Protein AF-A0A3B1DFV7-F1 (afdb_monomer_lite)

Sequence (202 aa):
LQPREGTHPILHATANLPTTLSWPVPITASEGSAWQTTPLLVLEDDPAIWRESQWLGLWQTPREQRGLLPNLPVFDEGIDTRNGPWTVALAAQRRDQPEGVRSGRLVVVGSNSWFADPIAFARQETDGRVSLVSPGNAELFEAAVLWLAGEDELIAQSAGARATPLVGAIDAGALSALRWALVAGLPIGVLLLGIVWRVVKG

Organism: NCBI:txid652676

Foldseek 3Di:
DAFDDDPQLLSQQLHPFFADFDPQDFDDDDPPDLKDKDQGDWADQDPVDKDFPPCVVVVPDDPVCSVVDPDDDDDDPVPMGSDDRGRQKMKIWGNDDDPPDPIDIDIDGRHDCLPPCCRQVNWDDDPNDIAGPTPSSVLSVVCSVCVNVVNSVPRHHDPRSVPDDPDDDDPPVRVVVVVCCVVPVVVVVVVVVVVVVVVVPD

Structure (mmCIF, N/CA/C/O backbone):
data_AF-A0A3B1DFV7-F1
#
_entry.id   AF-A0A3B1DFV7-F1
#
loop_
_atom_site.group_PDB
_atom_site.id
_atom_site.type_symbol
_atom_site.label_atom_id
_atom_site.label_alt_id
_atom_site.label_comp_id
_atom_site.label_asym_id
_atom_site.label_entity_id
_atom_site.label_seq_id
_atom_site.pdbx_PDB_ins_code
_atom_site.Cartn_x
_atom_site.Cartn_y
_atom_site.Cartn_z
_atom_site.occupancy
_atom_site.B_iso_or_equiv
_atom_site.auth_seq_id
_atom_site.auth_comp_id
_atom_site.auth_asym_id
_atom_site.auth_atom_id
_atom_site.pdbx_PDB_model_num
ATOM 1 N N . LEU A 1 1 ? 3.600 1.616 -3.557 1.00 64.44 1 LEU A N 1
ATOM 2 C CA . LEU A 1 1 ? 3.775 1.321 -2.116 1.00 64.44 1 LEU A CA 1
ATOM 3 C C . LEU A 1 1 ? 4.182 -0.131 -1.985 1.00 64.44 1 LEU A C 1
ATOM 5 O O . LEU A 1 1 ? 3.580 -0.945 -2.678 1.00 64.44 1 LEU A O 1
ATOM 9 N N . GLN A 1 2 ? 5.173 -0.447 -1.156 1.00 59.16 2 GLN A N 1
ATOM 10 C CA . GLN A 1 2 ? 5.481 -1.838 -0.829 1.00 59.16 2 GLN A CA 1
ATOM 11 C C . GLN A 1 2 ? 4.972 -2.131 0.590 1.00 59.16 2 GLN A C 1
ATOM 13 O O . GLN A 1 2 ? 5.270 -1.361 1.505 1.00 59.16 2 GLN A O 1
ATOM 18 N N . PRO A 1 3 ? 4.147 -3.172 0.784 1.00 62.38 3 PRO A N 1
ATOM 19 C CA . PRO A 1 3 ? 3.801 -3.634 2.121 1.00 62.38 3 PRO A CA 1
ATOM 20 C C . PRO A 1 3 ? 5.054 -4.140 2.836 1.00 62.38 3 PRO A C 1
ATOM 22 O O . PRO A 1 3 ? 5.936 -4.737 2.220 1.00 62.38 3 PRO A O 1
ATOM 25 N N . ARG A 1 4 ? 5.147 -3.860 4.138 1.00 64.31 4 ARG A N 1
ATOM 26 C CA . ARG A 1 4 ? 6.316 -4.222 4.947 1.00 64.31 4 ARG A CA 1
ATOM 27 C C . ARG A 1 4 ? 6.316 -5.725 5.234 1.00 64.31 4 ARG A C 1
ATOM 29 O O . ARG A 1 4 ? 5.260 -6.302 5.480 1.00 64.31 4 ARG A O 1
ATOM 36 N N . GLU A 1 5 ? 7.485 -6.356 5.276 1.00 63.88 5 GLU A N 1
ATOM 37 C CA . GLU A 1 5 ? 7.579 -7.718 5.809 1.00 63.88 5 GLU A CA 1
ATOM 38 C C . GLU A 1 5 ? 7.244 -7.713 7.309 1.00 63.88 5 GLU A C 1
ATOM 40 O O . GLU A 1 5 ? 7.729 -6.875 8.073 1.00 63.88 5 GLU A O 1
ATOM 45 N N . GLY A 1 6 ? 6.383 -8.634 7.739 1.00 73.81 6 GLY A N 1
ATOM 46 C CA . GLY A 1 6 ? 5.966 -8.741 9.131 1.00 73.81 6 GLY A CA 1
ATOM 47 C C . GLY A 1 6 ? 5.072 -9.950 9.382 1.00 73.81 6 GLY A C 1
ATOM 48 O O . GLY A 1 6 ? 4.576 -10.582 8.454 1.00 73.81 6 GLY A O 1
ATOM 49 N N . THR A 1 7 ? 4.862 -10.271 10.657 1.00 85.00 7 THR A N 1
ATOM 50 C CA . THR A 1 7 ? 4.060 -11.429 11.092 1.00 85.00 7 THR A CA 1
ATOM 51 C C . THR A 1 7 ? 2.559 -11.149 11.144 1.00 85.00 7 THR A C 1
ATOM 53 O O . THR A 1 7 ? 1.774 -12.059 11.397 1.00 85.00 7 THR A O 1
ATOM 56 N N . HIS A 1 8 ? 2.139 -9.900 10.926 1.00 91.12 8 HIS A N 1
ATOM 57 C CA . HIS A 1 8 ? 0.727 -9.535 10.958 1.00 91.12 8 HIS A CA 1
ATOM 58 C C . HIS A 1 8 ? -0.022 -10.186 9.779 1.00 91.12 8 HIS A C 1
ATOM 60 O O . HIS A 1 8 ? 0.439 -10.045 8.644 1.00 91.12 8 HIS A O 1
ATOM 66 N N . PRO A 1 9 ? -1.195 -10.817 9.984 1.00 93.00 9 PRO A N 1
ATOM 67 C CA . PRO A 1 9 ? -1.908 -11.534 8.919 1.00 93.00 9 PRO A CA 1
ATOM 68 C C . PRO A 1 9 ? -2.155 -10.694 7.655 1.00 93.00 9 PRO A C 1
ATOM 70 O O . PRO A 1 9 ? -1.899 -11.138 6.540 1.00 93.00 9 PRO A O 1
ATOM 73 N N . ILE A 1 10 ? -2.563 -9.430 7.828 1.00 94.69 10 ILE A N 1
ATOM 74 C CA . ILE A 1 10 ? -2.758 -8.483 6.713 1.00 94.69 10 ILE A CA 1
ATOM 75 C C . ILE A 1 10 ? -1.458 -8.219 5.926 1.00 94.69 10 ILE A C 1
ATOM 77 O O . ILE A 1 10 ? -1.491 -8.119 4.698 1.00 94.69 10 ILE A O 1
ATOM 81 N N . LEU A 1 11 ? -0.307 -8.120 6.604 1.00 93.38 11 LEU A N 1
ATOM 82 C CA . LEU A 1 11 ? 0.984 -7.942 5.928 1.00 93.38 11 LEU A CA 1
ATOM 83 C C . LEU A 1 11 ? 1.329 -9.173 5.094 1.00 93.38 11 LEU A C 1
ATOM 85 O O . LEU A 1 11 ? 1.762 -9.036 3.956 1.00 93.38 11 LEU A O 1
ATOM 89 N N . HIS A 1 12 ? 1.068 -10.366 5.625 1.00 90.38 12 HIS A N 1
ATOM 90 C CA . HIS A 1 12 ? 1.292 -11.611 4.900 1.00 90.38 12 HIS A CA 1
ATOM 91 C C . HIS A 1 12 ? 0.420 -11.715 3.637 1.00 90.38 12 HIS A C 1
ATOM 93 O O . HIS A 1 12 ? 0.931 -12.042 2.570 1.00 90.38 12 HIS A O 1
ATOM 99 N N . ALA A 1 13 ? -0.874 -11.382 3.721 1.00 91.75 13 ALA A N 1
ATOM 100 C CA . ALA A 1 13 ? -1.774 -11.412 2.561 1.00 91.75 13 ALA A CA 1
ATOM 101 C C . ALA A 1 13 ? -1.372 -10.413 1.462 1.00 91.75 13 ALA A C 1
ATOM 103 O O . ALA A 1 13 ? -1.503 -10.693 0.272 1.00 91.75 13 ALA A O 1
ATOM 104 N N . THR A 1 14 ? -0.845 -9.253 1.857 1.00 92.62 14 THR A N 1
ATOM 105 C CA . THR A 1 14 ? -0.460 -8.188 0.920 1.00 92.62 14 THR A CA 1
ATOM 106 C C . THR A 1 14 ? 0.995 -8.268 0.461 1.00 92.62 14 THR A C 1
ATOM 108 O O . THR A 1 14 ? 1.378 -7.539 -0.453 1.00 92.62 14 THR A O 1
ATOM 111 N N . ALA A 1 15 ? 1.806 -9.153 1.046 1.00 88.75 15 ALA A N 1
ATOM 112 C CA . ALA A 1 15 ? 3.244 -9.227 0.817 1.00 88.75 15 ALA A CA 1
ATOM 113 C C . ALA A 1 15 ? 3.599 -9.299 -0.676 1.00 88.75 15 ALA A C 1
ATOM 115 O O . ALA A 1 15 ? 3.073 -10.124 -1.427 1.00 88.75 15 ALA A O 1
ATOM 116 N N . ASN A 1 16 ? 4.534 -8.439 -1.093 1.00 85.56 16 ASN A N 1
ATOM 117 C CA . ASN A 1 16 ? 5.044 -8.342 -2.466 1.00 85.56 16 ASN A CA 1
ATOM 118 C C . ASN A 1 16 ? 4.000 -8.007 -3.543 1.00 85.56 16 ASN A C 1
ATOM 120 O O . ASN A 1 16 ? 4.279 -8.154 -4.734 1.00 85.56 16 ASN A O 1
ATOM 124 N N . LEU A 1 17 ? 2.815 -7.530 -3.159 1.00 89.88 17 LEU A N 1
ATOM 125 C CA . LEU A 1 17 ? 1.813 -7.090 -4.118 1.00 89.88 17 LEU A CA 1
ATOM 126 C C . LEU A 1 17 ? 1.893 -5.581 -4.347 1.00 89.88 17 LEU A C 1
ATOM 128 O O . LEU A 1 17 ? 2.011 -4.812 -3.388 1.00 89.88 17 LEU A O 1
ATOM 132 N N . PRO A 1 18 ? 1.797 -5.125 -5.607 1.00 89.81 18 PRO A N 1
ATOM 133 C CA . PRO A 1 18 ? 1.707 -3.708 -5.896 1.00 89.81 18 PRO A CA 1
ATOM 134 C C . PRO A 1 18 ? 0.395 -3.150 -5.338 1.00 89.81 18 PRO A C 1
ATOM 136 O O . PRO A 1 18 ? -0.700 -3.638 -5.641 1.00 89.81 18 PRO A O 1
ATOM 139 N N . THR A 1 19 ? 0.540 -2.093 -4.546 1.00 92.56 19 THR A N 1
ATOM 140 C CA . THR A 1 19 ? -0.552 -1.381 -3.882 1.00 92.56 19 THR A CA 1
ATOM 141 C C . THR A 1 19 ? -0.517 0.085 -4.290 1.00 92.56 19 THR A C 1
ATOM 143 O O . THR A 1 19 ? 0.541 0.733 -4.269 1.00 92.56 19 THR A O 1
ATOM 146 N N . THR A 1 20 ? -1.695 0.615 -4.607 1.00 91.69 20 THR A N 1
ATOM 147 C CA . THR A 1 20 ? -1.902 1.995 -5.043 1.00 91.69 20 THR A CA 1
ATOM 148 C C . THR A 1 20 ? -2.926 2.681 -4.153 1.00 91.69 20 THR A C 1
ATOM 150 O O . THR A 1 20 ? -4.082 2.273 -4.095 1.00 91.69 20 THR A O 1
ATOM 153 N N . LEU A 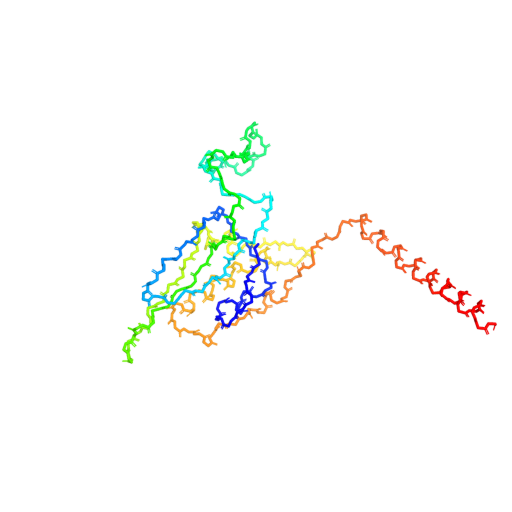1 21 ? -2.524 3.778 -3.514 1.00 91.69 21 LEU A N 1
ATOM 154 C CA . LEU A 1 21 ? -3.424 4.654 -2.772 1.00 91.69 21 LEU A CA 1
ATOM 155 C C . LEU A 1 21 ? -3.533 5.994 -3.486 1.00 91.69 21 LEU A C 1
ATOM 157 O O . LEU A 1 21 ? -2.536 6.580 -3.906 1.00 91.69 21 LEU A O 1
ATOM 161 N N . SER A 1 22 ? -4.754 6.499 -3.600 1.00 88.06 22 SER A N 1
ATOM 162 C CA . SER A 1 22 ? -5.004 7.864 -4.046 1.00 88.06 22 SER A CA 1
ATOM 163 C C . SER A 1 22 ? -4.936 8.807 -2.856 1.00 88.06 22 SER A C 1
ATOM 165 O O . SER A 1 22 ? -5.650 8.588 -1.879 1.00 88.06 22 SER A O 1
ATOM 167 N N . TRP A 1 23 ? -4.144 9.871 -2.970 1.00 86.12 23 TRP A N 1
ATOM 168 C CA . TRP A 1 23 ? -4.041 10.913 -1.941 1.00 86.12 23 TRP A CA 1
ATOM 169 C C . TRP A 1 23 ? -3.691 10.347 -0.558 1.00 86.12 23 TRP A C 1
ATOM 171 O O . TRP A 1 23 ? -4.491 10.471 0.370 1.00 86.12 23 TRP A O 1
ATOM 181 N N . PRO A 1 24 ? -2.538 9.666 -0.426 1.00 91.94 24 PRO A N 1
ATOM 182 C CA . PRO A 1 24 ? -2.139 9.106 0.849 1.00 91.94 24 PRO A CA 1
ATOM 183 C C . PRO A 1 24 ? -1.936 10.216 1.890 1.00 91.94 24 PRO A C 1
ATOM 185 O O . PRO A 1 24 ? -1.208 11.179 1.660 1.00 91.94 24 PRO A O 1
ATOM 188 N N . VAL A 1 25 ? -2.565 10.056 3.048 1.00 92.25 25 VAL A N 1
ATOM 189 C CA . VAL A 1 25 ? -2.444 10.915 4.222 1.00 92.25 25 VAL A CA 1
ATOM 190 C C . VAL A 1 25 ? -1.628 10.157 5.269 1.00 92.25 25 VAL A C 1
ATOM 192 O O . VAL A 1 25 ? -2.031 9.061 5.666 1.00 92.25 25 VAL A O 1
ATOM 195 N N . PRO A 1 26 ? -0.488 10.700 5.726 1.00 93.31 26 PRO A N 1
ATOM 196 C CA . PRO A 1 26 ? 0.301 10.072 6.776 1.00 93.31 26 PRO A CA 1
ATOM 197 C C . PRO A 1 26 ? -0.495 9.905 8.076 1.00 93.31 26 PRO A C 1
ATOM 199 O O . PRO A 1 26 ? -1.204 10.812 8.510 1.00 93.31 26 PRO A O 1
ATOM 202 N N . ILE A 1 27 ? -0.337 8.751 8.715 1.00 94.06 27 ILE A N 1
ATOM 203 C CA . ILE A 1 27 ? -0.950 8.377 9.986 1.00 94.06 27 ILE A CA 1
ATOM 204 C C . ILE A 1 27 ? 0.150 8.326 11.041 1.00 94.06 27 ILE A C 1
ATOM 206 O O . ILE A 1 27 ? 1.165 7.651 10.865 1.00 94.06 27 ILE A O 1
ATOM 210 N N . THR A 1 28 ? -0.081 8.991 12.168 1.00 91.81 28 THR A N 1
ATOM 211 C CA . THR A 1 28 ? 0.765 8.895 13.357 1.00 91.81 28 THR A CA 1
ATOM 212 C C . THR A 1 28 ? -0.001 8.203 14.478 1.00 91.81 28 THR A C 1
ATOM 214 O O . THR A 1 28 ? -1.150 8.531 14.771 1.00 91.81 28 THR A O 1
ATOM 217 N N . ALA A 1 29 ? 0.632 7.212 15.103 1.00 89.94 29 ALA A N 1
ATOM 218 C CA . ALA A 1 29 ? 0.124 6.603 16.325 1.00 89.94 29 ALA A CA 1
ATOM 219 C C . ALA A 1 29 ? 0.665 7.380 17.529 1.00 89.94 29 ALA A C 1
ATOM 221 O O . ALA A 1 29 ? 1.851 7.705 17.564 1.00 89.94 29 ALA A O 1
ATOM 222 N N . SER A 1 30 ? -0.181 7.668 18.518 1.00 88.38 30 SER A N 1
ATOM 223 C CA . SER A 1 30 ? 0.281 8.283 19.759 1.00 88.38 30 SER A CA 1
ATOM 224 C C . SER A 1 30 ? 1.059 7.277 20.608 1.00 88.38 30 SER A C 1
ATOM 226 O O . SER A 1 30 ? 0.631 6.135 20.823 1.00 88.38 30 SER A O 1
ATOM 228 N N . GLU A 1 31 ? 2.209 7.713 21.115 1.00 82.06 31 GLU A N 1
ATOM 229 C CA . GLU A 1 31 ? 2.986 6.940 22.079 1.00 82.06 31 GLU A CA 1
ATOM 230 C C . GLU A 1 31 ? 2.197 6.745 23.385 1.00 82.06 31 GLU A C 1
ATOM 232 O O . GLU A 1 31 ? 1.365 7.571 23.764 1.00 82.06 31 GLU A O 1
ATOM 237 N N . GLY A 1 32 ? 2.428 5.620 24.067 1.00 77.62 32 GLY A N 1
ATOM 238 C CA . GLY A 1 32 ? 1.784 5.317 25.351 1.00 77.62 32 GLY A CA 1
ATOM 239 C C . GLY A 1 32 ? 0.301 4.930 25.278 1.00 77.62 32 GLY A C 1
ATOM 240 O O . GLY A 1 32 ? -0.338 4.796 26.320 1.00 77.62 32 GLY A O 1
ATOM 241 N N . SER A 1 33 ? -0.267 4.729 24.084 1.00 83.25 33 SER A N 1
ATOM 242 C CA . SER A 1 33 ? -1.646 4.246 23.957 1.00 83.25 33 SER A CA 1
ATOM 243 C C . SER A 1 33 ? -1.796 2.780 24.401 1.00 83.25 33 SER A C 1
ATOM 245 O O . SER A 1 33 ? -0.863 1.979 24.317 1.00 83.25 33 SER A O 1
ATOM 247 N N . ALA A 1 34 ? -3.007 2.397 24.822 1.00 87.62 34 ALA A N 1
ATOM 248 C CA . ALA A 1 34 ? -3.361 1.000 25.110 1.00 87.62 34 ALA A CA 1
ATOM 249 C C . ALA A 1 34 ? -3.388 0.103 23.850 1.00 87.62 34 ALA A C 1
ATOM 251 O O . ALA A 1 34 ? -3.686 -1.090 23.931 1.00 87.62 34 ALA A O 1
ATOM 252 N N . TRP A 1 35 ? -3.093 0.662 22.675 1.00 90.38 35 TRP A N 1
ATOM 253 C CA . TRP A 1 35 ? -3.135 -0.026 21.395 1.00 90.38 35 TRP A CA 1
ATOM 254 C C . TRP A 1 35 ? -1.730 -0.447 20.965 1.00 90.38 35 TRP A C 1
ATOM 256 O O . TRP A 1 35 ? -0.788 0.341 20.923 1.00 90.38 35 TRP A O 1
ATOM 266 N N . GLN A 1 36 ? -1.581 -1.718 20.612 1.00 91.12 36 GLN A N 1
ATOM 267 C CA . GLN A 1 36 ? -0.450 -2.198 19.841 1.00 91.12 36 GLN A CA 1
ATOM 268 C C . GLN A 1 36 ? -0.710 -1.889 18.376 1.00 91.12 36 GLN A C 1
ATOM 270 O O . GLN A 1 36 ? -1.667 -2.394 17.798 1.00 91.12 36 GLN A O 1
ATOM 275 N N . THR A 1 37 ? 0.138 -1.059 17.784 1.00 93.44 37 THR A N 1
ATOM 276 C CA . THR A 1 37 ? 0.030 -0.677 16.381 1.00 93.44 37 THR A CA 1
ATOM 277 C C . THR A 1 37 ? 1.017 -1.458 15.521 1.00 93.44 37 THR A C 1
ATOM 279 O O . THR A 1 37 ? 2.078 -1.881 15.978 1.00 93.44 37 THR A O 1
ATOM 282 N N . THR A 1 38 ? 0.655 -1.691 14.266 1.00 94.50 38 THR A N 1
ATOM 283 C CA . THR A 1 38 ? 1.495 -2.320 13.248 1.00 94.50 38 THR A CA 1
ATOM 284 C C . THR A 1 38 ? 1.318 -1.551 11.939 1.00 94.50 38 THR A C 1
ATOM 286 O O . THR A 1 38 ? 0.210 -1.535 11.396 1.00 94.50 38 THR A O 1
ATOM 289 N N . PRO A 1 39 ? 2.365 -0.887 11.421 1.00 94.94 39 PRO A N 1
ATOM 290 C CA . PRO A 1 39 ? 2.315 -0.261 10.103 1.00 94.94 39 PRO A CA 1
ATOM 291 C C . PRO A 1 39 ? 2.063 -1.317 9.021 1.00 94.94 39 PRO A C 1
ATOM 293 O O . PRO A 1 39 ? 2.782 -2.310 8.953 1.00 94.94 39 PRO A O 1
ATOM 296 N N . LEU A 1 40 ? 1.048 -1.100 8.184 1.00 95.19 40 LEU A N 1
ATOM 297 C CA . LEU A 1 40 ? 0.696 -1.987 7.071 1.00 95.19 40 LEU A CA 1
ATOM 298 C C . LEU A 1 40 ? 1.332 -1.522 5.758 1.00 95.19 40 LEU A C 1
ATOM 300 O O . LEU A 1 40 ? 1.885 -2.317 5.002 1.00 95.19 40 LEU A O 1
ATOM 304 N N . LEU A 1 41 ? 1.268 -0.214 5.500 1.00 94.62 41 LEU A N 1
ATOM 305 C CA . LEU A 1 41 ? 1.851 0.420 4.322 1.00 94.62 41 LEU A CA 1
ATOM 306 C C . LEU A 1 41 ? 2.671 1.623 4.758 1.00 94.62 41 LEU A C 1
ATOM 308 O O . LEU A 1 41 ? 2.171 2.500 5.470 1.00 94.62 41 LEU A O 1
ATOM 312 N N . VAL A 1 42 ? 3.912 1.670 4.288 1.00 93.12 42 VAL A N 1
ATOM 313 C CA . VAL A 1 42 ? 4.854 2.750 4.559 1.00 93.12 42 VAL A CA 1
ATOM 314 C C . VAL A 1 42 ? 5.370 3.275 3.222 1.00 93.12 42 VAL A C 1
ATOM 316 O O . VAL A 1 42 ? 5.704 2.508 2.319 1.00 93.12 42 VAL A O 1
ATOM 319 N N . LEU A 1 43 ? 5.365 4.594 3.071 1.00 91.38 43 LEU A N 1
ATOM 320 C CA . LEU A 1 43 ? 6.163 5.279 2.067 1.00 91.38 43 LEU A CA 1
ATOM 321 C C . LEU A 1 43 ? 7.551 5.463 2.668 1.00 91.38 43 LEU A C 1
ATOM 323 O O . LEU A 1 43 ? 7.691 6.165 3.671 1.00 91.38 43 LEU A O 1
ATOM 327 N N . GLU A 1 44 ? 8.538 4.791 2.088 1.00 89.56 44 GLU A N 1
ATOM 328 C CA . GLU A 1 44 ? 9.936 4.965 2.474 1.00 89.56 44 GLU A CA 1
ATOM 329 C C . GLU A 1 44 ? 10.408 6.390 2.173 1.00 89.56 44 GLU A C 1
ATOM 331 O O . GLU A 1 44 ? 9.821 7.098 1.346 1.00 89.56 44 GLU A O 1
ATOM 336 N N . ASP A 1 45 ? 11.474 6.795 2.858 1.00 86.50 45 ASP A N 1
ATOM 337 C CA . ASP A 1 45 ? 12.127 8.070 2.596 1.00 86.50 45 ASP A CA 1
ATOM 338 C C . ASP A 1 45 ? 12.672 8.112 1.172 1.00 86.50 45 ASP A C 1
ATOM 340 O O . ASP A 1 45 ? 13.550 7.337 0.792 1.00 86.50 45 ASP A O 1
ATOM 344 N N . ASP A 1 46 ? 12.161 9.058 0.393 1.00 86.56 46 ASP A N 1
ATOM 345 C CA . ASP A 1 46 ? 12.614 9.323 -0.962 1.00 86.56 46 ASP A CA 1
ATOM 346 C C . ASP A 1 46 ? 12.659 10.845 -1.170 1.00 86.56 46 ASP A C 1
ATOM 348 O O . ASP A 1 46 ? 11.661 11.530 -0.919 1.00 86.56 46 ASP A O 1
ATOM 352 N N . PRO A 1 47 ? 13.787 11.411 -1.640 1.00 84.50 47 PRO A N 1
ATOM 353 C CA . PRO A 1 47 ? 13.905 12.838 -1.929 1.00 84.50 47 PRO A CA 1
ATO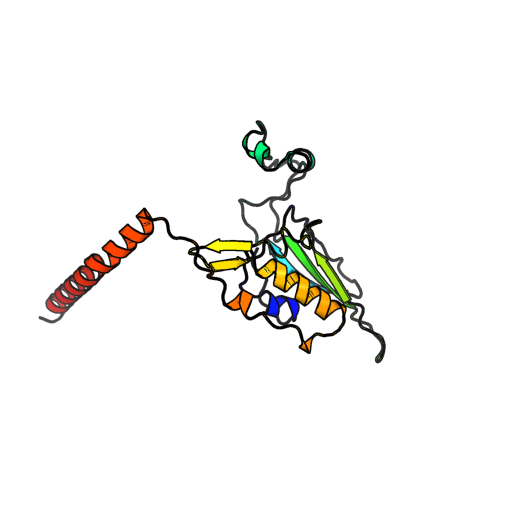M 354 C C . PRO A 1 47 ? 12.986 13.319 -3.062 1.00 84.50 47 PRO A C 1
ATOM 356 O O . PRO A 1 47 ? 12.914 14.519 -3.306 1.00 84.50 47 PRO A O 1
ATOM 359 N N . ALA A 1 48 ? 12.280 12.442 -3.772 1.00 85.69 48 ALA A N 1
ATOM 360 C CA . ALA A 1 48 ? 11.217 12.794 -4.708 1.00 85.69 48 ALA A CA 1
ATOM 361 C C . ALA A 1 48 ? 9.834 12.896 -4.041 1.00 85.69 48 ALA A C 1
ATOM 363 O O . ALA A 1 48 ? 8.905 13.414 -4.657 1.00 85.69 48 ALA A O 1
ATOM 364 N N . ILE A 1 49 ? 9.685 12.437 -2.795 1.00 88.12 49 ILE A N 1
ATOM 365 C CA . ILE A 1 49 ? 8.423 12.443 -2.053 1.00 88.12 49 ILE A CA 1
ATOM 366 C C . ILE A 1 49 ? 8.452 13.567 -1.010 1.00 88.12 49 ILE A C 1
ATOM 368 O O . ILE A 1 49 ? 9.466 13.838 -0.364 1.00 88.12 49 ILE A O 1
ATOM 372 N N . TRP A 1 50 ? 7.326 14.259 -0.857 1.00 90.94 50 TRP A N 1
ATOM 373 C CA . TRP A 1 50 ? 7.108 15.232 0.208 1.00 90.94 50 TRP A CA 1
ATOM 374 C C . TRP A 1 50 ? 5.648 15.210 0.650 1.00 90.94 50 TRP A C 1
ATOM 376 O O . TRP A 1 50 ? 4.759 14.736 -0.062 1.00 90.94 50 TRP A O 1
ATOM 386 N N . ARG A 1 51 ? 5.395 15.744 1.844 1.00 88.94 51 ARG A N 1
ATOM 387 C CA . ARG A 1 51 ? 4.045 16.007 2.330 1.00 88.94 51 ARG A CA 1
ATOM 388 C C . ARG A 1 51 ? 3.572 17.349 1.783 1.00 88.94 51 ARG A C 1
ATOM 390 O O . ARG A 1 51 ? 4.011 18.385 2.268 1.00 88.94 51 ARG A O 1
ATOM 397 N N . GLU A 1 52 ? 2.678 17.287 0.804 1.00 87.31 52 GLU A N 1
ATOM 398 C CA . GLU A 1 52 ? 2.061 18.447 0.161 1.00 87.31 52 GLU A CA 1
ATOM 399 C C . GLU A 1 52 ? 1.046 19.135 1.086 1.00 87.31 52 GLU A C 1
ATOM 401 O O . GLU A 1 52 ? 0.083 18.514 1.551 1.00 87.31 52 GLU A O 1
ATOM 406 N N . SER A 1 53 ? 1.242 20.427 1.336 1.00 84.31 53 SER A N 1
ATOM 407 C CA . SER A 1 53 ? 0.345 21.250 2.150 1.00 84.31 53 SER A CA 1
ATOM 408 C C . SER A 1 53 ? -0.845 21.823 1.362 1.00 84.31 53 SER A C 1
ATOM 410 O O . SER A 1 53 ? -1.925 22.008 1.931 1.00 84.31 53 SER A O 1
ATOM 412 N N . GLN A 1 54 ? -0.708 22.038 0.050 1.00 81.25 54 GLN A N 1
ATOM 413 C CA . GLN A 1 54 ? -1.676 22.732 -0.808 1.00 81.25 54 GLN A CA 1
ATOM 414 C C . GLN A 1 54 ? -2.312 21.816 -1.868 1.00 81.25 54 GLN A C 1
ATOM 416 O O . GLN A 1 54 ? -2.436 22.142 -3.048 1.00 81.25 54 GLN A O 1
ATOM 421 N N . TRP A 1 55 ? -2.802 20.651 -1.446 1.00 82.06 55 TRP A N 1
ATOM 422 C CA . TRP A 1 55 ? -3.307 19.620 -2.362 1.00 82.06 55 TRP A CA 1
ATOM 423 C C . TRP A 1 55 ? -4.765 19.814 -2.835 1.00 82.06 55 TRP A C 1
ATOM 425 O O . TRP A 1 55 ? -5.196 19.157 -3.788 1.00 82.06 55 TRP A O 1
ATOM 435 N N . LEU A 1 56 ? -5.546 20.706 -2.206 1.00 81.75 56 LEU A N 1
ATOM 436 C CA . LEU A 1 56 ? -6.994 20.827 -2.451 1.00 81.75 56 LEU A CA 1
ATOM 437 C C . LEU A 1 56 ? -7.333 21.243 -3.893 1.00 81.75 56 LEU A C 1
ATOM 439 O O . LEU A 1 56 ? -8.247 20.676 -4.494 1.00 81.75 56 LEU A O 1
ATOM 443 N N . GLY A 1 57 ? -6.590 22.192 -4.470 1.00 80.69 57 GLY A N 1
ATOM 444 C CA . GLY A 1 57 ? -6.822 22.646 -5.847 1.00 80.69 57 GLY A CA 1
ATOM 445 C C . GLY A 1 57 ? -6.580 21.533 -6.872 1.00 80.69 57 GLY A C 1
ATOM 446 O O . GLY A 1 57 ? -7.376 21.325 -7.792 1.00 80.69 57 GLY A O 1
ATOM 447 N N . LEU A 1 58 ? -5.528 20.737 -6.661 1.00 82.38 58 LEU A N 1
ATOM 448 C CA . LEU A 1 58 ? -5.238 19.582 -7.506 1.00 82.38 58 LEU A CA 1
ATOM 449 C C . LEU A 1 58 ? -6.294 18.476 -7.339 1.00 82.38 58 LEU A C 1
ATOM 451 O O . LEU A 1 58 ? -6.668 17.819 -8.314 1.00 82.38 58 LEU A O 1
ATOM 455 N N . TRP A 1 59 ? -6.804 18.283 -6.120 1.00 79.62 59 TRP A N 1
ATOM 456 C CA . TRP A 1 59 ? -7.852 17.304 -5.833 1.00 79.62 59 TRP A CA 1
ATOM 457 C C . TRP A 1 59 ? -9.167 17.615 -6.552 1.00 79.62 59 TRP A C 1
ATOM 459 O O . TRP A 1 59 ? -9.748 16.714 -7.159 1.00 79.62 59 TRP A O 1
ATOM 469 N N . GLN A 1 60 ? -9.592 18.882 -6.537 1.00 83.88 60 GLN A N 1
ATOM 470 C CA . GLN A 1 60 ? -10.812 19.348 -7.207 1.00 83.88 60 GLN A CA 1
ATOM 471 C C . GLN A 1 60 ? -10.708 19.314 -8.738 1.00 83.88 60 GLN A C 1
ATOM 473 O O . GLN A 1 60 ? -11.727 19.276 -9.426 1.00 83.88 60 GLN A O 1
ATOM 478 N N . THR A 1 61 ? -9.490 19.296 -9.285 1.00 83.31 61 THR A N 1
ATOM 479 C CA . THR A 1 61 ? -9.279 19.253 -10.734 1.00 83.31 61 THR A CA 1
ATOM 480 C C . THR A 1 61 ? -9.518 17.832 -11.277 1.00 83.31 61 THR A C 1
ATOM 482 O O . THR A 1 61 ? -8.899 16.874 -10.779 1.00 83.31 61 THR A O 1
ATOM 485 N N . PRO A 1 62 ? -10.361 17.655 -12.319 1.00 82.44 62 PRO A N 1
ATOM 486 C CA . PRO A 1 62 ? -10.547 16.369 -12.990 1.00 82.44 62 PRO A CA 1
ATOM 487 C C . PRO A 1 62 ? -9.216 15.781 -13.465 1.00 82.44 62 PRO A C 1
ATOM 489 O O . PRO A 1 62 ? -8.372 16.505 -13.987 1.00 82.44 62 PRO A O 1
ATOM 492 N N . ARG A 1 63 ? -9.024 14.462 -13.311 1.00 77.75 63 ARG A N 1
ATOM 493 C CA . ARG A 1 63 ? -7.745 13.782 -13.614 1.00 77.75 63 ARG A CA 1
ATOM 494 C C . ARG A 1 63 ? -7.193 14.115 -15.004 1.00 77.75 63 ARG A C 1
ATOM 496 O O . ARG A 1 63 ? -6.005 14.391 -15.115 1.00 77.75 63 ARG A O 1
ATOM 503 N N . GLU A 1 64 ? -8.056 14.145 -16.014 1.00 82.75 64 GLU A N 1
ATOM 504 C CA . GLU A 1 64 ? -7.719 14.435 -17.418 1.00 82.75 64 GLU A CA 1
ATOM 505 C C . GLU A 1 64 ? -7.156 15.847 -17.633 1.00 82.75 64 GLU A C 1
ATOM 507 O O . GLU A 1 64 ? -6.372 16.073 -18.548 1.00 82.75 64 GLU A O 1
ATOM 512 N N . GLN A 1 65 ? -7.519 16.798 -16.769 1.00 83.50 65 GLN A N 1
ATOM 513 C CA . GLN A 1 65 ? -7.131 18.205 -16.885 1.00 83.50 65 GLN A CA 1
ATOM 514 C C . GLN A 1 65 ? -5.915 18.558 -16.021 1.00 83.50 65 GLN A C 1
ATOM 516 O O . GLN A 1 65 ? -5.337 19.629 -16.186 1.00 83.50 65 GLN A O 1
ATOM 521 N N . ARG A 1 66 ? -5.482 17.665 -15.120 1.00 82.38 66 ARG A N 1
ATOM 522 C CA . ARG A 1 66 ? -4.370 17.943 -14.191 1.00 82.38 66 ARG A C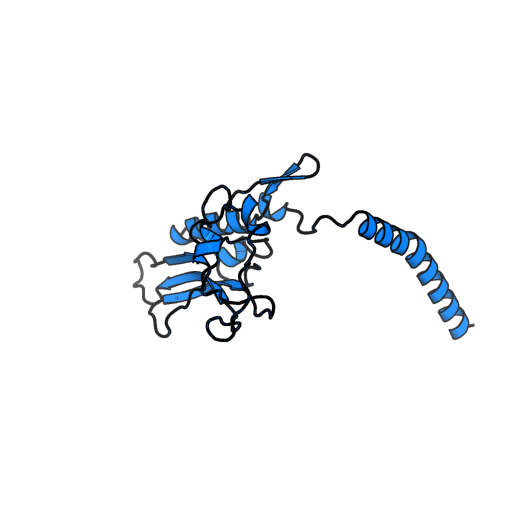A 1
ATOM 523 C C . ARG A 1 66 ? -3.050 18.211 -14.903 1.00 82.38 66 ARG A C 1
ATOM 525 O O . ARG A 1 66 ? -2.298 19.062 -14.452 1.00 82.38 66 ARG A O 1
ATOM 532 N N . GLY A 1 67 ? -2.788 17.531 -16.020 1.00 77.94 67 GLY A N 1
ATOM 533 C CA . GLY A 1 67 ? -1.577 17.750 -16.823 1.00 77.94 67 GLY A CA 1
ATOM 534 C C . GLY A 1 67 ? -1.538 19.103 -17.542 1.00 77.94 67 GLY A C 1
ATOM 535 O O . GLY A 1 67 ? -0.488 19.493 -18.036 1.00 77.94 67 GLY A O 1
ATOM 536 N N . LEU A 1 68 ? -2.668 19.814 -17.595 1.00 82.31 68 LEU A N 1
ATOM 537 C CA . LEU A 1 68 ? -2.796 21.143 -18.194 1.00 82.31 68 LEU A CA 1
ATOM 538 C C . LEU A 1 68 ? -2.749 22.260 -17.144 1.00 82.31 68 LEU A C 1
ATOM 540 O O . LEU A 1 68 ? -2.853 23.434 -17.500 1.00 82.31 68 LEU A O 1
ATOM 544 N N . LEU A 1 69 ? -2.629 21.917 -15.855 1.00 81.69 69 LEU A N 1
ATOM 545 C CA . LEU A 1 69 ? -2.536 22.920 -14.805 1.00 81.69 69 LEU A CA 1
ATOM 546 C C . LEU A 1 69 ? -1.214 23.685 -14.949 1.00 81.69 69 LEU A C 1
ATOM 548 O O . LEU A 1 69 ? -0.154 23.059 -14.946 1.00 81.69 69 LEU A O 1
ATOM 552 N N . PRO A 1 70 ? -1.253 25.027 -15.034 1.00 76.06 70 PRO A N 1
ATOM 553 C CA . PRO A 1 70 ? -0.043 25.832 -15.186 1.00 76.06 70 PRO A CA 1
ATOM 554 C C . PRO A 1 70 ? 0.869 25.743 -13.954 1.00 76.06 70 PRO A C 1
ATOM 556 O O . PRO A 1 70 ? 2.081 25.867 -14.083 1.00 76.06 70 PRO A O 1
ATOM 559 N N . ASN A 1 71 ? 0.283 25.484 -12.781 1.00 75.62 71 ASN A N 1
ATOM 560 C CA . ASN A 1 71 ? 0.977 25.365 -11.504 1.00 75.62 71 ASN A CA 1
ATOM 561 C C . ASN A 1 71 ? 0.686 23.985 -10.907 1.00 75.62 71 ASN A C 1
ATOM 563 O O . ASN A 1 71 ? -0.281 23.809 -10.163 1.00 75.62 71 ASN A O 1
ATOM 567 N N . LEU A 1 72 ? 1.492 22.990 -11.271 1.00 82.44 72 LEU A N 1
ATOM 568 C CA . LEU A 1 72 ? 1.522 21.732 -10.526 1.00 82.44 72 LEU A CA 1
ATOM 569 C C . LEU A 1 72 ? 2.100 21.989 -9.126 1.00 82.44 72 LEU A C 1
ATOM 571 O O . LEU A 1 72 ? 2.911 22.907 -8.986 1.00 82.44 72 LEU A O 1
ATOM 575 N N . PRO A 1 73 ? 1.714 21.210 -8.098 1.00 83.69 73 PRO A N 1
ATOM 576 C CA . PRO A 1 73 ? 2.327 21.345 -6.786 1.00 83.69 73 PRO A CA 1
ATOM 577 C C . PRO A 1 73 ? 3.837 21.120 -6.883 1.00 83.69 73 PRO A C 1
ATOM 579 O O . PRO A 1 73 ? 4.297 20.127 -7.454 1.00 83.69 73 PRO A O 1
ATOM 582 N N . VAL A 1 74 ? 4.591 22.077 -6.358 1.00 87.62 74 VAL A N 1
ATOM 583 C CA . VAL A 1 74 ? 6.047 22.040 -6.252 1.00 87.62 74 VAL A CA 1
ATOM 584 C C . VAL A 1 74 ? 6.363 22.164 -4.776 1.00 87.62 74 VAL A C 1
ATOM 586 O O . VAL A 1 74 ? 5.753 22.978 -4.093 1.00 87.62 74 VAL A O 1
ATOM 589 N N . PHE A 1 75 ? 7.328 21.373 -4.318 1.00 87.94 75 PHE A N 1
ATOM 590 C CA . PHE A 1 75 ? 7.798 21.419 -2.943 1.00 87.94 75 PHE A CA 1
ATOM 591 C C . PHE A 1 75 ? 8.142 22.848 -2.503 1.00 87.94 75 PHE A C 1
ATOM 593 O O . PHE A 1 75 ? 9.015 23.488 -3.098 1.00 87.94 75 PHE A O 1
ATOM 600 N N . ASP A 1 76 ? 7.501 23.294 -1.428 1.00 89.19 76 ASP A N 1
ATOM 601 C CA . ASP A 1 76 ? 7.789 24.552 -0.748 1.00 89.19 76 ASP A CA 1
ATOM 602 C C . ASP A 1 76 ? 8.510 24.276 0.579 1.00 89.19 76 ASP A C 1
ATOM 604 O O . ASP A 1 76 ? 7.923 23.761 1.529 1.00 89.19 76 ASP A O 1
ATOM 608 N N . GLU A 1 77 ? 9.791 24.644 0.673 1.00 87.94 77 GLU A N 1
ATOM 609 C CA . GLU A 1 77 ? 10.616 24.424 1.872 1.00 87.94 77 GLU A CA 1
ATOM 610 C C . GLU A 1 77 ? 10.067 25.125 3.131 1.00 87.94 77 GLU A C 1
ATOM 612 O O . GLU A 1 77 ? 10.358 24.702 4.249 1.00 87.94 77 GLU A O 1
ATOM 617 N N . GLY A 1 78 ? 9.250 26.174 2.976 1.00 87.88 78 GLY A N 1
ATOM 618 C CA . GLY A 1 78 ? 8.663 26.905 4.096 1.00 87.88 78 GLY A CA 1
ATOM 619 C C . GLY A 1 78 ? 7.460 26.216 4.747 1.00 87.88 78 GLY A C 1
ATOM 620 O O . GLY A 1 78 ? 7.124 26.545 5.887 1.00 87.88 78 GLY A O 1
ATOM 621 N N . ILE A 1 79 ? 6.795 25.291 4.045 1.00 86.88 79 ILE A N 1
ATOM 622 C CA . ILE A 1 79 ? 5.499 24.726 4.469 1.00 86.88 79 ILE A CA 1
ATOM 623 C C . ILE A 1 79 ? 5.476 23.195 4.369 1.00 86.88 79 ILE A C 1
ATOM 625 O O . ILE A 1 79 ? 4.893 22.518 5.224 1.00 86.88 79 ILE A O 1
ATOM 629 N N . ASP A 1 80 ? 6.121 22.634 3.352 1.00 90.06 80 ASP A N 1
ATOM 630 C CA . ASP A 1 80 ? 6.145 21.203 3.098 1.00 90.06 80 ASP A CA 1
ATOM 631 C C . ASP A 1 80 ? 7.266 20.503 3.874 1.00 90.06 80 ASP A C 1
ATOM 633 O O . ASP A 1 80 ? 8.165 21.103 4.461 1.00 90.06 80 ASP A O 1
ATOM 637 N N . THR A 1 81 ? 7.215 19.172 3.923 1.00 87.06 81 THR A N 1
ATOM 638 C CA . THR A 1 81 ? 8.220 18.378 4.644 1.00 87.06 81 THR A CA 1
ATOM 639 C C . THR A 1 81 ? 8.594 17.137 3.847 1.00 87.06 81 THR A C 1
ATOM 641 O O . THR A 1 81 ? 7.718 16.405 3.391 1.00 87.06 81 THR A O 1
ATOM 644 N N . ARG A 1 82 ? 9.900 16.873 3.727 1.00 87.44 82 ARG A N 1
ATOM 645 C CA . ARG A 1 82 ? 10.466 15.656 3.109 1.00 87.44 82 ARG A CA 1
ATOM 646 C C . ARG A 1 82 ? 10.848 14.568 4.115 1.00 87.44 82 ARG A C 1
ATOM 648 O O . ARG A 1 82 ? 11.340 13.525 3.718 1.00 87.44 82 ARG A O 1
ATOM 655 N N . ASN A 1 83 ? 10.608 14.805 5.403 1.00 81.00 83 ASN A N 1
ATOM 656 C CA . ASN A 1 83 ? 10.946 13.870 6.470 1.00 81.00 83 ASN A CA 1
ATOM 657 C C . ASN A 1 83 ? 9.869 12.783 6.545 1.00 81.00 83 ASN A C 1
ATOM 659 O O . ASN A 1 83 ? 8.821 12.990 7.170 1.00 81.00 83 ASN A O 1
ATOM 663 N N . GLY A 1 84 ? 10.097 11.666 5.871 1.00 82.81 84 GLY A N 1
ATOM 664 C CA . GLY A 1 84 ? 9.441 10.405 6.169 1.00 82.81 84 GLY A CA 1
ATOM 665 C C . GLY A 1 84 ? 10.287 9.589 7.161 1.00 82.81 84 GLY A C 1
ATOM 666 O O . GLY A 1 84 ? 11.027 10.172 7.965 1.00 82.81 84 GLY A O 1
ATOM 667 N N . PRO A 1 85 ? 10.130 8.254 7.172 1.00 89.75 85 PRO A N 1
ATOM 668 C CA . PRO A 1 85 ? 9.148 7.483 6.406 1.00 89.75 85 PRO A CA 1
ATOM 669 C C . PRO A 1 85 ? 7.705 7.797 6.837 1.00 89.75 85 PRO A C 1
ATOM 671 O O . PRO A 1 85 ? 7.438 8.126 7.995 1.00 89.75 85 PRO A O 1
ATOM 674 N N . TRP A 1 86 ? 6.739 7.660 5.925 1.00 92.38 86 TRP A N 1
ATOM 675 C CA . TRP A 1 86 ? 5.328 7.961 6.203 1.00 92.38 86 TRP A CA 1
ATOM 676 C C . TRP A 1 86 ? 4.480 6.695 6.246 1.00 92.38 86 TRP A C 1
ATOM 678 O O . TRP A 1 86 ? 4.261 6.035 5.232 1.00 92.38 86 TRP A O 1
ATOM 688 N N . THR A 1 87 ? 3.934 6.374 7.417 1.00 94.88 87 THR A N 1
ATOM 689 C CA . THR A 1 87 ? 2.924 5.313 7.527 1.00 94.88 87 THR A CA 1
ATOM 690 C C . THR A 1 87 ? 1.614 5.812 6.929 1.00 94.88 87 THR A C 1
ATOM 692 O O . THR A 1 87 ? 1.100 6.835 7.360 1.00 94.88 87 THR A O 1
ATOM 695 N N . VAL A 1 88 ? 1.063 5.102 5.947 1.00 95.44 88 VAL A N 1
ATOM 696 C CA . VAL A 1 88 ? -0.185 5.481 5.249 1.00 95.44 88 VAL A CA 1
ATOM 697 C C . VAL A 1 88 ? -1.289 4.439 5.409 1.00 95.44 88 VAL A C 1
ATOM 699 O O . VAL A 1 88 ? -2.436 4.690 5.051 1.00 95.44 88 VAL A O 1
ATOM 702 N N . ALA A 1 89 ? -0.972 3.281 5.989 1.00 96.75 89 ALA A N 1
ATOM 703 C CA . ALA A 1 89 ? -1.955 2.354 6.532 1.00 96.75 89 ALA A CA 1
ATOM 704 C C . ALA A 1 89 ? -1.405 1.682 7.792 1.00 96.75 89 ALA A C 1
ATOM 706 O O . ALA A 1 89 ? -0.211 1.390 7.870 1.00 96.75 89 ALA A O 1
ATOM 707 N N . LEU A 1 90 ? -2.268 1.430 8.771 1.00 96.25 90 LEU A N 1
ATOM 708 C CA . LEU A 1 90 ? -1.899 0.950 10.098 1.00 96.25 90 LEU A CA 1
ATOM 709 C C . LEU A 1 90 ? -3.001 0.050 10.664 1.00 96.25 90 LEU A C 1
ATOM 711 O O . LEU A 1 90 ? -4.175 0.410 10.637 1.00 96.25 90 LEU A O 1
ATOM 715 N N . ALA A 1 91 ? -2.616 -1.103 11.202 1.00 96.00 91 ALA A N 1
ATOM 716 C CA . ALA A 1 91 ? -3.465 -1.931 12.047 1.00 96.00 91 ALA A CA 1
ATOM 717 C C . ALA A 1 91 ? -3.190 -1.603 13.517 1.00 96.00 91 ALA A C 1
ATOM 719 O O . ALA A 1 91 ? -2.064 -1.269 13.890 1.00 96.00 91 ALA A O 1
ATOM 720 N N . ALA A 1 92 ? -4.207 -1.698 14.361 1.00 94.50 92 ALA A N 1
ATOM 721 C CA . ALA A 1 92 ? -4.085 -1.508 15.793 1.00 94.50 92 ALA A CA 1
ATOM 722 C C . ALA A 1 92 ? -4.973 -2.498 16.547 1.00 94.50 92 ALA A C 1
ATOM 724 O O . ALA A 1 92 ? -6.145 -2.670 16.219 1.00 94.50 92 ALA A O 1
ATOM 725 N N . GLN A 1 93 ? -4.424 -3.121 17.584 1.00 92.31 93 GLN A N 1
ATOM 726 C CA . GLN A 1 93 ? -5.130 -4.055 18.455 1.00 92.31 93 GLN A CA 1
ATOM 727 C C . GLN A 1 93 ? -4.958 -3.644 19.917 1.00 92.31 93 GLN A C 1
ATOM 729 O O . GLN A 1 93 ? -3.878 -3.220 20.328 1.00 92.31 93 GLN A O 1
ATOM 734 N N . ARG A 1 94 ? -6.015 -3.740 20.724 1.00 89.56 94 ARG A N 1
ATOM 735 C CA . ARG A 1 94 ? -5.956 -3.363 22.144 1.00 89.56 94 ARG A CA 1
ATOM 736 C C . ARG A 1 94 ? -5.123 -4.374 22.949 1.00 89.56 94 ARG A C 1
ATOM 738 O O . ARG A 1 94 ? -5.386 -5.570 22.857 1.00 89.56 94 ARG A O 1
ATOM 745 N N . ARG A 1 95 ? -4.143 -3.905 23.737 1.00 79.06 95 ARG A N 1
ATOM 746 C CA . ARG A 1 95 ? -3.208 -4.747 24.523 1.00 79.06 95 ARG A CA 1
ATOM 747 C C . ARG A 1 95 ? -3.825 -5.341 25.790 1.00 79.06 95 ARG A C 1
ATOM 749 O O . ARG A 1 95 ? -3.384 -6.381 26.260 1.00 79.06 95 ARG A O 1
ATOM 756 N N . ASP A 1 96 ? -4.804 -4.656 26.365 1.00 73.69 96 ASP A N 1
ATOM 757 C CA . ASP A 1 96 ? -5.317 -4.860 27.721 1.00 73.69 96 ASP A CA 1
ATOM 758 C C . ASP A 1 96 ? -6.759 -5.387 27.706 1.00 73.69 96 ASP A C 1
ATOM 760 O O . ASP A 1 96 ? -7.702 -4.761 28.210 1.00 73.69 96 ASP A O 1
ATOM 764 N N . GLN A 1 97 ? -6.961 -6.543 27.076 1.00 70.56 97 GLN A N 1
ATOM 765 C CA . GLN A 1 97 ? -8.264 -7.193 27.115 1.00 70.56 97 GLN A CA 1
ATOM 766 C C . GLN A 1 97 ? -8.341 -8.327 28.133 1.00 70.56 97 GLN A C 1
ATOM 768 O O . GLN A 1 97 ? -7.488 -9.212 28.114 1.00 70.56 97 GLN A O 1
ATOM 773 N N . PRO A 1 98 ? -9.379 -8.325 28.994 1.00 70.44 98 PRO A N 1
ATOM 774 C CA . PRO A 1 98 ? -9.731 -9.491 29.790 1.00 70.44 98 PRO A CA 1
ATOM 775 C C . PRO A 1 98 ? -10.019 -10.695 28.888 1.00 70.44 98 PRO A C 1
ATOM 777 O O . PRO A 1 98 ? -10.598 -10.537 27.809 1.00 70.44 98 PRO A O 1
ATOM 780 N N . GLU A 1 99 ? -9.669 -11.896 29.352 1.00 66.62 99 GLU A N 1
ATOM 781 C CA . GLU A 1 99 ? -10.051 -13.141 28.680 1.00 66.62 99 GLU A CA 1
ATOM 782 C C . GLU A 1 99 ? -11.570 -13.184 28.432 1.00 66.62 99 GLU A C 1
ATOM 784 O O . GLU A 1 99 ? -12.372 -12.844 29.303 1.00 66.62 99 GLU A O 1
ATOM 789 N N . GLY A 1 100 ? -11.970 -13.581 27.221 1.00 67.31 100 GLY A N 1
ATOM 790 C CA . GLY A 1 100 ? -13.378 -13.700 26.822 1.00 67.31 100 GLY A CA 1
ATOM 791 C C . GLY A 1 100 ? -14.027 -12.428 26.261 1.00 67.31 100 GLY A C 1
ATOM 792 O O . GLY A 1 100 ? -15.165 -12.493 25.794 1.00 67.31 100 GLY A O 1
ATOM 793 N N . VAL A 1 101 ? -13.333 -11.284 26.240 1.00 72.19 101 VAL A N 1
ATOM 794 C CA . VAL A 1 101 ? -13.798 -10.069 25.544 1.00 72.19 101 VAL A CA 1
ATOM 795 C C . VAL A 1 101 ? -13.280 -10.067 24.101 1.00 72.19 101 VAL A C 1
ATOM 797 O O . VAL A 1 101 ? -12.154 -10.478 23.832 1.00 72.19 101 VAL A O 1
ATOM 800 N N . ARG A 1 102 ? -14.107 -9.620 23.142 1.00 68.06 102 ARG A N 1
ATOM 801 C CA . ARG A 1 102 ? -13.679 -9.482 21.740 1.00 68.06 102 ARG A CA 1
ATOM 802 C C . ARG A 1 102 ? -12.601 -8.410 21.610 1.00 68.06 102 ARG A C 1
ATOM 804 O O . ARG A 1 102 ? -12.848 -7.250 21.958 1.00 68.06 102 ARG A O 1
ATOM 811 N N . SER A 1 103 ? -11.458 -8.796 21.036 1.00 75.06 103 SER A N 1
ATOM 812 C CA . SER A 1 103 ? -10.320 -7.911 20.776 1.00 75.06 103 SER A CA 1
ATOM 813 C C . SER A 1 103 ? -10.742 -6.672 19.999 1.00 75.06 103 SER A C 1
ATOM 815 O O . SER A 1 103 ? -11.279 -6.769 18.900 1.00 75.06 103 SER A O 1
ATOM 817 N N . GLY A 1 104 ? -10.513 -5.496 20.585 1.00 88.94 104 GLY A N 1
ATOM 818 C CA . GLY A 1 104 ? -10.659 -4.230 19.889 1.00 88.94 104 GLY A CA 1
ATOM 819 C C . GLY A 1 104 ? -9.600 -4.195 18.802 1.00 88.94 104 GLY A C 1
ATOM 820 O O . GLY A 1 104 ? -8.412 -4.175 19.119 1.00 88.94 104 GLY A O 1
ATOM 821 N N . ARG A 1 105 ? -10.040 -4.234 17.547 1.00 93.25 105 ARG A N 1
ATOM 822 C CA . ARG A 1 105 ? -9.203 -4.191 16.350 1.00 93.25 105 ARG A CA 1
ATOM 823 C C . ARG A 1 105 ? -9.603 -2.983 15.518 1.00 93.25 105 ARG A C 1
ATOM 825 O O . ARG A 1 105 ? -10.781 -2.644 15.431 1.00 93.25 105 ARG A O 1
ATOM 832 N N . LEU A 1 106 ? -8.615 -2.325 14.935 1.00 94.81 106 LEU A N 1
ATOM 833 C CA . LEU A 1 106 ? -8.782 -1.142 14.107 1.00 94.81 106 LEU A CA 1
ATOM 834 C C . LEU A 1 106 ? -7.825 -1.229 12.923 1.00 94.81 106 LEU A C 1
ATOM 836 O O . LEU A 1 106 ? -6.649 -1.529 13.097 1.00 94.81 106 LEU A O 1
ATOM 840 N N . VAL A 1 107 ? -8.319 -0.917 11.730 1.00 96.38 107 VAL A N 1
ATOM 841 C CA . VAL A 1 107 ? -7.489 -0.685 10.548 1.00 96.38 107 VAL A CA 1
ATOM 842 C C . VAL A 1 107 ? -7.743 0.743 10.092 1.00 96.38 107 VAL A C 1
ATOM 844 O O . VAL A 1 107 ? -8.887 1.142 9.889 1.00 96.38 107 VAL A O 1
ATOM 847 N N . VAL A 1 108 ? -6.674 1.519 9.955 1.00 96.50 108 VAL A N 1
ATOM 848 C CA . VAL A 1 108 ? -6.707 2.896 9.466 1.00 96.50 108 VAL A CA 1
ATOM 849 C C . VAL A 1 108 ? -5.940 2.939 8.158 1.00 96.50 108 VAL A C 1
ATOM 851 O O . VAL A 1 108 ? -4.773 2.558 8.112 1.00 96.50 108 VAL A O 1
ATOM 854 N N . VAL A 1 109 ? -6.580 3.421 7.097 1.00 96.94 109 VAL A N 1
ATOM 855 C CA . VAL A 1 109 ? -5.940 3.665 5.802 1.00 96.94 109 VAL A CA 1
ATOM 856 C C . VAL A 1 109 ? -6.096 5.141 5.483 1.00 96.94 109 VAL A C 1
ATOM 858 O O . VAL A 1 109 ? -7.208 5.666 5.439 1.00 96.94 109 VAL A O 1
ATOM 861 N N . GLY A 1 110 ? -4.974 5.823 5.288 1.00 95.12 110 GLY A N 1
ATOM 862 C CA . GLY A 1 110 ? -4.891 7.253 5.039 1.00 95.12 110 GLY A CA 1
ATOM 863 C C . GLY A 1 110 ? -5.241 7.573 3.597 1.00 95.12 110 GLY A C 1
ATOM 864 O O . GLY A 1 110 ? -4.417 8.073 2.857 1.00 95.12 110 GLY A O 1
ATOM 865 N N . SER A 1 111 ? -6.430 7.214 3.143 1.00 93.38 111 SER A N 1
ATOM 866 C CA . SER A 1 111 ? -6.927 7.528 1.807 1.00 93.38 111 SER A CA 1
ATOM 867 C C . SER A 1 111 ? -8.436 7.378 1.849 1.00 93.38 111 SER A C 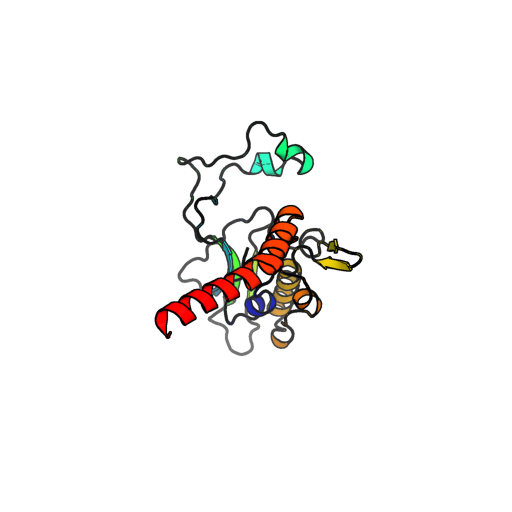1
ATOM 869 O O . SER A 1 111 ? -8.943 6.438 2.445 1.00 93.38 111 SER A O 1
ATOM 871 N N . ASN A 1 112 ? -9.187 8.296 1.257 1.00 89.50 112 ASN A N 1
ATOM 872 C CA . ASN A 1 112 ? -10.648 8.254 1.328 1.00 89.50 112 ASN A CA 1
ATOM 873 C C . ASN A 1 112 ? -11.272 7.224 0.374 1.00 89.50 112 ASN A C 1
ATOM 875 O O . ASN A 1 112 ? -12.328 6.680 0.670 1.00 89.50 112 ASN A O 1
ATOM 879 N N . SER A 1 113 ? -10.633 6.955 -0.762 1.00 90.12 113 SER A N 1
ATOM 880 C CA . SER A 1 113 ? -11.171 6.101 -1.827 1.00 90.12 113 SER A CA 1
ATOM 881 C C . SER A 1 113 ? -10.449 4.765 -1.971 1.00 90.12 113 SER A C 1
ATOM 883 O O . SER A 1 113 ? -10.638 4.084 -2.973 1.00 90.12 113 SER A O 1
ATOM 885 N N . TRP A 1 114 ? -9.626 4.375 -0.993 1.00 93.81 114 TRP A N 1
ATOM 886 C CA . TRP A 1 114 ? -8.856 3.127 -1.055 1.00 93.81 114 TRP A CA 1
ATOM 887 C C . TRP A 1 114 ? -9.732 1.878 -1.226 1.00 93.81 114 TRP A C 1
ATOM 889 O O . TRP A 1 114 ? -9.315 0.936 -1.889 1.00 93.81 114 TRP A O 1
ATOM 899 N N . PHE A 1 115 ? -10.946 1.900 -0.668 1.00 93.31 115 PHE A N 1
ATOM 900 C CA . PHE A 1 115 ? -11.919 0.807 -0.724 1.00 93.31 115 PHE A CA 1
ATOM 901 C C . PHE A 1 115 ? -12.901 0.916 -1.900 1.00 93.31 115 PHE A C 1
ATOM 903 O O . PHE A 1 115 ? -13.767 0.062 -2.052 1.00 93.31 115 PHE A O 1
ATOM 910 N N . ALA A 1 116 ? -12.828 1.976 -2.711 1.00 92.38 116 ALA A N 1
ATOM 911 C CA . ALA A 1 116 ? -13.746 2.150 -3.832 1.00 92.38 116 ALA A CA 1
ATOM 912 C C . ALA A 1 116 ? -13.415 1.157 -4.955 1.00 92.38 116 ALA A C 1
ATOM 914 O O . ALA A 1 116 ? -12.242 0.989 -5.286 1.00 92.38 116 ALA A O 1
ATOM 915 N N . ASP A 1 117 ? -14.429 0.573 -5.602 1.00 90.94 117 ASP A N 1
ATOM 916 C CA . ASP A 1 117 ? -14.248 -0.427 -6.669 1.00 90.94 117 ASP A CA 1
ATOM 917 C C . ASP A 1 117 ? -13.224 -0.035 -7.748 1.00 90.94 117 ASP A C 1
ATOM 919 O O . ASP A 1 117 ? -12.360 -0.859 -8.060 1.00 90.94 117 ASP A O 1
ATOM 923 N N . PRO A 1 118 ? -13.210 1.210 -8.277 1.00 89.62 118 PRO A N 1
ATOM 924 C CA . PRO A 1 118 ? -12.238 1.614 -9.295 1.00 89.62 118 PRO A CA 1
ATOM 925 C C . PRO A 1 118 ? -10.785 1.683 -8.803 1.00 89.62 118 PRO A C 1
ATOM 927 O O . PRO A 1 118 ? -9.895 1.966 -9.601 1.00 89.62 118 PRO A O 1
ATOM 930 N N . ILE A 1 119 ? -10.542 1.498 -7.504 1.00 89.75 119 ILE A N 1
ATOM 931 C CA . ILE A 1 119 ? -9.222 1.528 -6.865 1.00 89.75 119 ILE A CA 1
ATOM 932 C C . ILE A 1 119 ? -8.886 0.158 -6.271 1.00 89.75 119 ILE A C 1
ATOM 934 O O . ILE A 1 119 ? -7.808 -0.369 -6.545 1.00 89.75 119 ILE A O 1
ATOM 938 N N . ALA A 1 120 ? -9.794 -0.428 -5.488 1.00 91.88 120 ALA A N 1
ATOM 939 C CA . ALA A 1 120 ? -9.599 -1.722 -4.840 1.00 91.88 120 ALA A CA 1
ATOM 940 C C . ALA A 1 120 ? -9.598 -2.880 -5.846 1.00 91.88 120 ALA A C 1
ATOM 942 O O . ALA A 1 120 ? -8.754 -3.768 -5.767 1.00 91.88 120 ALA A O 1
ATOM 943 N N . PHE A 1 121 ? -10.492 -2.828 -6.837 1.00 93.38 121 PHE A N 1
ATOM 944 C CA . PHE A 1 121 ? -10.735 -3.911 -7.792 1.00 93.38 121 PHE A CA 1
ATOM 945 C C . PHE A 1 121 ? -10.537 -3.467 -9.244 1.00 93.38 121 PHE A C 1
ATOM 947 O O . PHE A 1 121 ? -11.139 -4.031 -10.160 1.00 93.38 121 PHE A O 1
ATOM 954 N N . ALA A 1 122 ? -9.690 -2.458 -9.467 1.00 90.31 122 ALA A N 1
ATOM 955 C CA . ALA A 1 122 ? -9.339 -1.985 -10.801 1.00 90.31 122 ALA A CA 1
ATOM 956 C C . ALA A 1 122 ? -8.782 -3.135 -11.651 1.00 90.31 122 ALA A C 1
ATOM 958 O O . ALA A 1 122 ? -7.839 -3.815 -11.238 1.00 90.31 122 ALA A O 1
ATOM 959 N N . ARG A 1 123 ? -9.343 -3.337 -12.846 1.00 91.00 123 ARG A N 1
ATOM 960 C CA . ARG A 1 123 ? -8.941 -4.395 -13.782 1.00 91.00 123 ARG A CA 1
ATOM 961 C C . ARG A 1 123 ? -8.327 -3.800 -15.039 1.00 91.00 123 ARG A C 1
ATOM 963 O O . ARG A 1 123 ? -8.768 -2.754 -15.507 1.00 91.00 123 ARG A O 1
ATOM 970 N N . GLN A 1 124 ? -7.352 -4.501 -15.595 1.00 89.31 124 GLN A N 1
ATOM 971 C CA . GLN A 1 124 ? -6.788 -4.232 -16.911 1.00 89.31 124 GLN A CA 1
ATOM 972 C C . GLN A 1 124 ? -6.745 -5.517 -17.728 1.00 89.31 124 GLN A C 1
ATOM 974 O O . GLN A 1 124 ? -6.654 -6.613 -17.178 1.00 89.31 124 GLN A O 1
ATOM 979 N N . GLU A 1 125 ? -6.811 -5.373 -19.045 1.00 88.50 125 GLU A N 1
ATOM 980 C CA . GLU A 1 125 ? -6.630 -6.477 -19.976 1.00 88.50 125 GLU A CA 1
ATOM 981 C C . GLU A 1 125 ? -5.240 -6.382 -20.606 1.00 88.50 125 GLU A C 1
ATOM 983 O O . GLU A 1 125 ? -4.819 -5.320 -21.065 1.00 88.50 125 GLU A O 1
ATOM 988 N N . THR A 1 126 ? -4.497 -7.483 -20.599 1.00 82.88 126 THR A N 1
ATOM 989 C CA . THR A 1 126 ? -3.192 -7.598 -21.259 1.00 82.88 126 THR A CA 1
ATOM 990 C C . THR A 1 126 ? -3.162 -8.921 -22.004 1.00 82.88 126 THR A C 1
ATOM 992 O O . THR A 1 126 ? -3.363 -9.973 -21.400 1.00 82.88 126 THR A O 1
ATOM 995 N N . ASP A 1 127 ? -2.966 -8.870 -23.321 1.00 81.69 127 ASP A N 1
ATOM 996 C CA . ASP A 1 127 ? -2.933 -10.049 -24.197 1.00 81.69 127 ASP A CA 1
ATOM 997 C C . ASP A 1 127 ? -4.151 -10.986 -24.027 1.00 81.69 127 ASP A C 1
ATOM 999 O O . ASP A 1 127 ? -4.015 -12.209 -23.948 1.00 81.69 127 ASP A O 1
ATOM 1003 N N . GLY A 1 128 ? -5.359 -10.416 -23.916 1.00 86.12 128 GLY A N 1
ATOM 1004 C CA . GLY A 1 128 ? -6.604 -11.178 -23.746 1.00 86.12 128 GLY A CA 1
ATOM 1005 C C . GLY A 1 128 ? -6.827 -11.741 -22.338 1.00 86.12 128 GLY A C 1
ATOM 1006 O O . GLY A 1 128 ? -7.752 -12.526 -22.121 1.00 86.12 128 GLY A O 1
ATOM 1007 N N . ARG A 1 129 ? -5.976 -11.384 -21.367 1.00 82.62 129 ARG A N 1
ATOM 1008 C CA . ARG A 1 129 ? -6.109 -11.786 -19.962 1.00 82.62 129 ARG A CA 1
ATOM 1009 C C . ARG A 1 129 ? -6.494 -10.590 -19.110 1.00 82.62 129 ARG A C 1
ATOM 1011 O O . ARG A 1 129 ? -5.790 -9.586 -19.095 1.00 82.62 129 ARG A O 1
ATOM 1018 N N . VAL A 1 130 ? -7.582 -10.729 -18.360 1.00 86.38 130 VAL A N 1
ATOM 1019 C CA . VAL A 1 130 ? -8.019 -9.726 -17.385 1.00 86.38 130 VAL A CA 1
ATOM 1020 C C . VAL A 1 130 ? -7.310 -9.977 -16.055 1.00 86.38 130 VAL A C 1
ATOM 1022 O O . VAL A 1 130 ? -7.426 -11.062 -15.486 1.00 86.38 130 VAL A O 1
ATOM 1025 N N . SER A 1 131 ? -6.592 -8.978 -15.550 1.00 88.62 131 SER A N 1
ATOM 1026 C CA . SER A 1 131 ? -5.906 -9.004 -14.255 1.00 88.62 131 SER A CA 1
ATOM 1027 C C . SER A 1 131 ? -6.203 -7.744 -13.443 1.00 88.62 131 SER A C 1
ATOM 1029 O O . SER A 1 131 ? -6.712 -6.752 -13.968 1.00 88.62 131 SER A O 1
ATOM 1031 N N . LEU A 1 132 ? -5.927 -7.783 -12.136 1.00 89.88 132 LEU A N 1
ATOM 1032 C CA . LEU A 1 132 ? -6.006 -6.593 -11.291 1.00 89.88 132 LEU A CA 1
ATOM 1033 C C . LEU A 1 132 ? -4.815 -5.670 -11.572 1.00 89.88 132 LEU A C 1
ATOM 1035 O O . LEU A 1 132 ? -3.681 -6.129 -11.675 1.00 89.88 132 LEU A O 1
ATOM 1039 N N . VAL A 1 133 ? -5.069 -4.363 -11.641 1.00 89.44 133 VAL A N 1
ATOM 1040 C CA . VAL A 1 133 ? -4.027 -3.335 -11.827 1.00 89.44 133 VAL A CA 1
ATOM 1041 C C . VAL A 1 133 ? -3.128 -3.239 -10.591 1.00 89.44 133 VAL A C 1
ATOM 1043 O O . VAL A 1 133 ? -1.923 -3.033 -10.687 1.00 89.44 133 VAL A O 1
ATOM 1046 N N . SER A 1 134 ? -3.718 -3.356 -9.402 1.00 91.44 134 SER A N 1
ATOM 1047 C CA . SER A 1 134 ? -3.021 -3.310 -8.113 1.00 91.44 134 SER A CA 1
ATOM 1048 C C . SER A 1 134 ? -3.627 -4.364 -7.185 1.00 91.44 134 SER A C 1
ATOM 1050 O O . SER A 1 134 ? -4.442 -4.017 -6.330 1.00 91.44 134 SER A O 1
ATOM 1052 N N . PRO A 1 135 ? -3.293 -5.659 -7.365 1.00 92.44 135 PRO A N 1
ATOM 1053 C CA . PRO A 1 135 ? -3.824 -6.752 -6.547 1.00 92.44 135 PRO A CA 1
ATOM 1054 C C . PRO A 1 135 ? -3.668 -6.525 -5.040 1.00 92.44 135 PRO A C 1
ATOM 1056 O O . PRO A 1 135 ? -4.528 -6.956 -4.281 1.00 92.44 135 PRO A O 1
ATOM 1059 N N . GLY A 1 136 ? -2.636 -5.795 -4.602 1.00 93.69 136 GLY A N 1
ATOM 1060 C CA . GLY A 1 136 ? -2.433 -5.491 -3.187 1.00 93.69 136 GLY A CA 1
ATOM 1061 C C . GLY A 1 136 ? -3.564 -4.668 -2.565 1.00 93.69 136 GLY A C 1
ATOM 1062 O O . GLY A 1 136 ? -3.808 -4.798 -1.371 1.00 93.69 136 GLY A O 1
ATOM 1063 N N . ASN A 1 137 ? -4.309 -3.883 -3.354 1.00 94.88 137 ASN A N 1
ATOM 1064 C CA . ASN A 1 137 ? -5.462 -3.137 -2.847 1.00 94.88 137 ASN A CA 1
ATOM 1065 C C . ASN A 1 137 ? -6.637 -4.060 -2.493 1.00 94.88 137 ASN A C 1
ATOM 1067 O O . ASN A 1 137 ? -7.243 -3.892 -1.436 1.00 94.88 137 ASN A O 1
ATOM 1071 N N . ALA A 1 138 ? -6.942 -5.027 -3.366 1.00 94.56 138 ALA A N 1
ATOM 1072 C CA . ALA A 1 138 ? -8.001 -6.007 -3.139 1.00 94.56 138 ALA A CA 1
ATOM 1073 C C . ALA A 1 138 ? -7.678 -6.883 -1.921 1.00 94.56 138 ALA A C 1
ATOM 1075 O O . ALA A 1 138 ? -8.507 -7.010 -1.022 1.00 94.56 138 ALA A O 1
ATOM 1076 N N . GLU A 1 139 ? -6.446 -7.401 -1.848 1.00 95.19 139 GLU A N 1
ATOM 1077 C CA . GLU A 1 139 ? -5.996 -8.213 -0.710 1.00 95.19 139 GLU A CA 1
ATOM 1078 C C . GLU A 1 139 ? -5.989 -7.413 0.593 1.00 95.19 139 GLU A C 1
ATOM 1080 O O . GLU A 1 139 ? -6.403 -7.925 1.628 1.00 95.19 139 GLU A O 1
ATOM 1085 N N . LEU A 1 140 ? -5.565 -6.143 0.564 1.00 95.75 140 LEU A N 1
ATOM 1086 C CA . LEU A 1 140 ? -5.601 -5.282 1.746 1.00 95.75 140 LEU A CA 1
ATOM 1087 C C . LEU A 1 140 ? -7.033 -5.097 2.252 1.00 95.75 140 LEU A C 1
ATOM 1089 O O . LEU A 1 140 ? -7.258 -5.140 3.459 1.00 95.75 140 LEU A O 1
ATOM 1093 N N . PHE A 1 141 ? -7.988 -4.883 1.345 1.00 96.00 141 PHE A N 1
ATOM 1094 C CA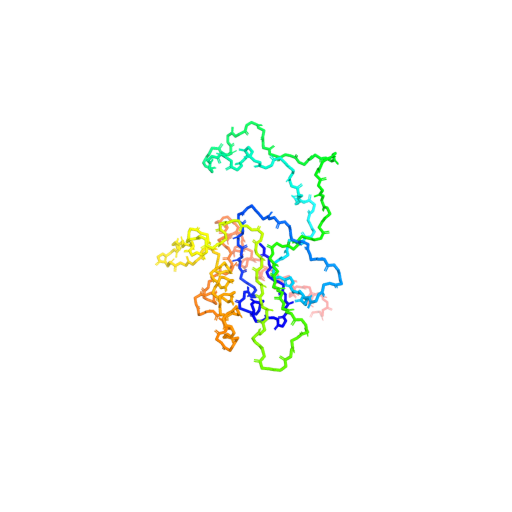 . PHE A 1 141 ? -9.395 -4.715 1.696 1.00 96.00 141 PHE A CA 1
ATOM 1095 C C . PHE A 1 141 ? -9.980 -5.989 2.311 1.00 96.00 141 PHE A C 1
ATOM 1097 O O . PHE A 1 141 ? -10.527 -5.938 3.412 1.00 96.00 141 PHE A O 1
ATOM 1104 N N . GLU A 1 142 ? -9.818 -7.131 1.645 1.00 95.62 142 GLU A N 1
ATOM 1105 C CA . GLU A 1 142 ? -10.344 -8.414 2.116 1.00 95.62 142 GLU A CA 1
ATOM 1106 C C . GLU A 1 142 ? -9.700 -8.838 3.442 1.00 95.62 142 GLU A C 1
ATOM 1108 O O . GLU A 1 142 ? -10.405 -9.125 4.413 1.00 95.62 142 GLU A O 1
ATOM 1113 N N . ALA A 1 143 ? -8.368 -8.776 3.534 1.00 96.56 143 ALA A N 1
ATOM 1114 C CA . ALA A 1 143 ? -7.645 -9.112 4.754 1.00 96.56 143 ALA A CA 1
ATOM 1115 C C . ALA A 1 143 ? -8.005 -8.176 5.915 1.00 96.56 143 ALA A C 1
ATOM 1117 O O . ALA A 1 143 ? -8.111 -8.634 7.051 1.00 96.56 143 ALA A O 1
ATOM 1118 N N . ALA A 1 144 ? -8.228 -6.881 5.660 1.00 96.69 144 ALA A N 1
ATOM 1119 C CA . ALA A 1 144 ? -8.684 -5.953 6.692 1.00 96.69 144 ALA A CA 1
ATOM 1120 C C . ALA A 1 144 ? -10.077 -6.326 7.216 1.00 96.69 144 ALA A C 1
ATOM 1122 O O . ALA A 1 144 ? -10.281 -6.324 8.428 1.00 96.69 144 ALA A O 1
ATOM 1123 N N . VAL A 1 145 ? -11.020 -6.679 6.337 1.00 96.12 145 VAL A N 1
ATOM 1124 C CA . VAL A 1 145 ? -12.375 -7.091 6.739 1.00 96.12 145 VAL A CA 1
ATOM 1125 C C . VAL A 1 145 ? -12.338 -8.380 7.562 1.00 96.12 145 VAL A C 1
ATOM 1127 O O . VAL A 1 145 ? -12.916 -8.415 8.648 1.00 96.12 145 VAL A O 1
ATOM 1130 N N . LEU A 1 146 ? -11.623 -9.407 7.095 1.00 95.81 146 LEU A N 1
ATOM 1131 C CA . LEU A 1 146 ? -11.482 -10.683 7.808 1.00 95.81 146 LEU A CA 1
ATOM 1132 C C . LEU A 1 146 ? -10.805 -10.498 9.172 1.00 95.81 146 LEU A C 1
ATOM 1134 O O . LEU A 1 146 ? -11.297 -10.989 10.188 1.00 95.81 146 LEU A O 1
ATOM 1138 N N . TRP A 1 147 ? -9.731 -9.707 9.222 1.00 95.25 147 TRP A N 1
ATOM 1139 C CA . TRP A 1 147 ? -9.024 -9.424 10.469 1.00 95.25 147 TRP A CA 1
ATOM 1140 C C . TRP A 1 147 ? -9.898 -8.651 11.459 1.00 95.25 147 TRP A C 1
ATOM 1142 O O . TRP A 1 147 ? -9.914 -8.953 12.650 1.00 95.25 147 TRP A O 1
ATOM 1152 N N . LEU A 1 148 ? -10.680 -7.674 10.996 1.00 94.50 148 LEU A N 1
ATOM 1153 C CA . LEU A 1 148 ? -11.629 -6.960 11.854 1.00 94.50 148 LEU A CA 1
ATOM 1154 C C . LEU A 1 148 ? -12.780 -7.860 12.331 1.00 94.50 148 LEU A C 1
ATOM 1156 O O . LEU A 1 148 ? -13.294 -7.650 13.430 1.00 94.50 148 LEU A O 1
ATOM 1160 N N . ALA A 1 149 ? -13.157 -8.870 11.544 1.00 93.81 149 ALA A N 1
ATOM 1161 C CA . ALA A 1 149 ? -14.167 -9.860 11.909 1.00 93.81 149 ALA A CA 1
ATOM 1162 C C . ALA A 1 149 ? -13.662 -10.923 12.905 1.00 93.81 149 ALA A C 1
ATOM 1164 O O . ALA A 1 149 ? -14.481 -11.592 13.532 1.00 93.81 149 ALA A O 1
ATOM 1165 N N . GLY A 1 150 ? -12.344 -11.044 13.102 1.00 91.25 150 GLY A N 1
ATOM 1166 C CA . GLY A 1 150 ? -11.745 -12.085 13.946 1.00 91.25 150 GLY A CA 1
ATOM 1167 C C . GLY A 1 150 ? -11.406 -13.379 13.203 1.00 91.25 150 GLY A C 1
ATOM 1168 O O . GLY A 1 150 ? -11.014 -14.350 13.840 1.00 91.25 150 GLY A O 1
ATOM 1169 N N . GLU A 1 151 ? -11.531 -13.392 11.877 1.00 93.25 151 GLU A N 1
ATOM 1170 C CA . GLU A 1 151 ? -11.361 -14.570 11.020 1.00 93.25 151 GLU A CA 1
ATOM 1171 C C . GLU A 1 151 ? -9.916 -14.676 10.503 1.00 93.25 151 GLU A C 1
ATOM 1173 O O . GLU A 1 151 ? -9.662 -14.751 9.301 1.00 93.25 151 GLU A O 1
ATOM 1178 N N . ASP A 1 152 ? -8.941 -14.636 11.417 1.00 91.50 152 ASP A N 1
ATOM 1179 C CA . ASP A 1 152 ? -7.513 -14.553 11.066 1.00 91.50 152 ASP A CA 1
ATOM 1180 C C . ASP A 1 152 ? -7.022 -15.768 10.269 1.00 91.50 152 ASP A C 1
ATOM 1182 O O . ASP A 1 152 ? -6.140 -15.644 9.421 1.00 91.50 152 ASP A O 1
ATOM 1186 N N . GLU A 1 153 ? -7.623 -16.933 10.513 1.00 91.19 153 GLU A N 1
ATOM 1187 C CA . GLU A 1 153 ? -7.303 -18.196 9.840 1.00 91.19 153 GLU A CA 1
ATOM 1188 C C . GLU A 1 153 ? -7.703 -18.199 8.357 1.00 91.19 153 GLU A C 1
ATOM 1190 O O . GLU A 1 153 ? -7.151 -18.968 7.570 1.00 91.19 153 GLU A O 1
ATOM 1195 N N . LEU A 1 154 ? -8.638 -17.328 7.963 1.00 91.75 154 LEU A N 1
ATOM 1196 C CA . LEU A 1 154 ? -9.075 -17.175 6.574 1.00 91.75 154 LEU A CA 1
ATOM 1197 C C . LEU A 1 154 ? -8.206 -16.182 5.792 1.00 91.75 154 LEU A C 1
ATOM 1199 O O . LEU A 1 154 ? -8.353 -16.065 4.575 1.00 91.75 154 LEU A O 1
ATOM 1203 N N . ILE A 1 155 ? -7.296 -15.470 6.462 1.00 92.56 155 ILE A N 1
ATOM 1204 C CA . ILE A 1 155 ? -6.433 -14.475 5.826 1.00 92.56 155 ILE A CA 1
ATOM 1205 C C . ILE A 1 155 ? -5.273 -15.185 5.129 1.00 92.56 155 ILE A C 1
ATOM 1207 O O . ILE A 1 155 ? -4.246 -15.510 5.726 1.00 92.56 155 ILE A O 1
ATOM 1211 N N . ALA A 1 156 ? -5.423 -15.383 3.824 1.00 87.56 156 ALA A N 1
ATOM 1212 C CA . ALA A 1 156 ? -4.383 -15.898 2.949 1.00 87.56 156 ALA A CA 1
ATOM 1213 C C . ALA A 1 156 ? -4.362 -15.112 1.637 1.00 87.56 156 ALA A C 1
ATOM 1215 O O . ALA A 1 156 ? -5.389 -14.620 1.184 1.00 87.56 156 ALA A O 1
ATOM 1216 N N . GLN A 1 157 ? -3.190 -15.034 1.006 1.00 83.50 157 GLN A N 1
ATOM 1217 C CA . GLN A 1 157 ? -3.056 -14.385 -0.294 1.00 83.50 157 GLN A CA 1
ATOM 1218 C C . GLN A 1 157 ? -3.847 -15.152 -1.366 1.00 83.50 157 GLN A C 1
ATOM 1220 O O . GLN A 1 157 ? -3.623 -16.358 -1.573 1.00 83.50 157 GLN A O 1
ATOM 1225 N N . SER A 1 158 ? -4.737 -14.465 -2.086 1.00 81.44 158 SER A N 1
ATOM 1226 C CA . SER A 1 158 ? -5.575 -15.119 -3.095 1.00 81.44 158 SER A CA 1
ATOM 1227 C C . SER A 1 158 ? -4.761 -15.739 -4.242 1.00 81.44 158 SER A C 1
ATOM 1229 O O . SER A 1 158 ? -3.615 -15.379 -4.541 1.00 81.44 158 SER A O 1
ATOM 1231 N N . ALA A 1 159 ? -5.365 -16.709 -4.935 1.00 74.62 159 ALA A N 1
ATOM 1232 C CA . ALA A 1 159 ? -4.763 -17.314 -6.124 1.00 74.62 159 ALA A CA 1
ATOM 1233 C C . ALA A 1 159 ? -4.586 -16.299 -7.274 1.00 74.62 159 ALA A C 1
ATOM 1235 O O . ALA A 1 159 ? -3.623 -16.400 -8.032 1.00 74.62 159 ALA A O 1
ATOM 1236 N N . GLY A 1 160 ? -5.481 -15.309 -7.383 1.00 71.31 160 GLY A N 1
ATOM 1237 C CA . GLY A 1 160 ? -5.417 -14.265 -8.411 1.00 71.31 160 GLY A CA 1
ATOM 1238 C C . GLY A 1 160 ? -4.269 -13.282 -8.182 1.00 71.31 160 GLY A C 1
ATOM 1239 O O . GLY A 1 160 ? -3.557 -12.934 -9.126 1.00 71.31 160 GLY A O 1
ATOM 1240 N N . ALA A 1 161 ? -4.026 -12.897 -6.928 1.00 72.44 161 ALA A N 1
ATOM 1241 C CA . ALA A 1 161 ? -2.902 -12.037 -6.574 1.00 72.44 161 ALA A CA 1
ATOM 1242 C C . ALA A 1 161 ? -1.551 -12.695 -6.898 1.00 72.44 161 ALA A C 1
ATOM 1244 O O . ALA A 1 161 ? -0.696 -12.068 -7.522 1.00 72.44 161 ALA A O 1
ATOM 1245 N N . ARG A 1 162 ? -1.399 -13.993 -6.594 1.00 71.75 162 ARG A N 1
ATOM 1246 C CA . ARG A 1 162 ? -0.193 -14.776 -6.932 1.00 71.75 162 ARG A CA 1
ATOM 1247 C C . ARG A 1 162 ? 0.045 -14.937 -8.434 1.00 71.75 162 ARG A C 1
ATOM 1249 O O . ARG A 1 162 ? 1.182 -15.124 -8.854 1.00 71.75 162 ARG A O 1
ATOM 1256 N N . ALA A 1 163 ? -1.013 -14.882 -9.239 1.00 63.47 163 ALA A N 1
ATOM 1257 C CA . ALA A 1 163 ? -0.937 -15.037 -10.689 1.00 63.47 163 ALA A CA 1
ATOM 1258 C C . ALA A 1 163 ? -0.657 -13.719 -11.434 1.00 63.47 163 ALA A C 1
ATOM 1260 O O . ALA A 1 163 ? -0.548 -13.728 -12.662 1.00 63.47 163 ALA A O 1
ATOM 1261 N N . THR A 1 164 ? -0.553 -12.587 -10.727 1.00 65.44 164 THR A N 1
ATOM 1262 C CA . THR A 1 164 ? -0.339 -11.289 -11.374 1.00 65.44 164 THR A CA 1
ATOM 1263 C C . THR A 1 164 ? 1.133 -11.140 -11.777 1.00 65.44 164 THR A C 1
ATOM 1265 O O . THR A 1 164 ? 2.011 -11.230 -10.918 1.00 65.44 164 THR A O 1
ATOM 1268 N N . PRO A 1 165 ? 1.441 -10.908 -13.067 1.00 63.97 165 PRO A N 1
ATOM 1269 C CA . PRO A 1 165 ? 2.812 -10.679 -13.499 1.00 63.97 165 PRO A CA 1
ATOM 1270 C C . PRO A 1 165 ? 3.347 -9.389 -12.865 1.00 63.97 165 PRO A C 1
ATOM 1272 O O . PRO A 1 165 ? 2.861 -8.298 -13.147 1.00 63.97 165 PRO A O 1
ATOM 1275 N N . LEU A 1 166 ? 4.356 -9.523 -12.001 1.00 71.56 166 LEU A N 1
ATOM 1276 C CA . LEU A 1 166 ? 5.029 -8.388 -11.352 1.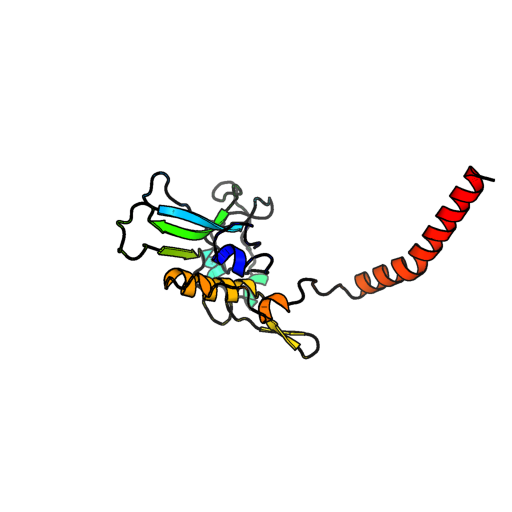00 71.56 166 LEU A CA 1
ATOM 1277 C C . LEU A 1 166 ? 6.026 -7.685 -12.284 1.00 71.56 166 LEU A C 1
ATOM 1279 O O . LEU A 1 166 ? 6.427 -6.550 -12.035 1.00 71.56 166 LEU A O 1
ATOM 1283 N N . VAL A 1 167 ? 6.444 -8.365 -13.353 1.00 72.69 167 VAL A N 1
ATOM 1284 C CA . VAL A 1 167 ? 7.345 -7.798 -14.355 1.00 72.69 167 VAL A CA 1
ATOM 1285 C C . VAL A 1 167 ? 6.525 -6.897 -15.270 1.00 72.69 167 VAL A C 1
ATOM 1287 O O . VAL A 1 167 ? 5.670 -7.374 -16.015 1.00 72.69 167 VAL A O 1
ATOM 1290 N N . GLY A 1 168 ? 6.785 -5.592 -15.192 1.00 67.94 168 GLY A N 1
ATOM 1291 C CA . GLY A 1 168 ? 6.171 -4.607 -16.076 1.00 67.94 168 GLY A CA 1
ATOM 1292 C C . GLY A 1 168 ? 6.511 -4.857 -17.547 1.00 67.94 168 GLY A C 1
ATOM 1293 O O . GLY A 1 168 ? 7.475 -5.552 -17.877 1.00 67.94 168 GLY A O 1
ATOM 1294 N N . ALA A 1 169 ? 5.719 -4.269 -18.444 1.00 70.94 169 ALA A N 1
ATOM 1295 C CA . ALA A 1 169 ? 5.993 -4.333 -19.873 1.00 70.94 169 ALA A CA 1
ATOM 1296 C C . ALA A 1 169 ? 7.376 -3.727 -20.172 1.00 70.94 169 ALA A C 1
ATOM 1298 O O . ALA A 1 169 ? 7.660 -2.585 -19.811 1.00 70.94 169 ALA A O 1
ATOM 1299 N N . ILE A 1 170 ? 8.242 -4.504 -20.822 1.00 81.06 170 ILE A N 1
ATOM 1300 C CA . ILE A 1 170 ? 9.549 -4.031 -21.283 1.00 81.06 170 ILE A CA 1
ATOM 1301 C C . ILE A 1 170 ? 9.324 -3.279 -22.595 1.00 81.06 170 ILE A C 1
ATOM 1303 O O . ILE A 1 170 ? 8.675 -3.810 -23.499 1.00 81.06 170 ILE A O 1
ATOM 1307 N N . ASP A 1 171 ? 9.867 -2.064 -22.703 1.00 87.56 171 ASP A N 1
ATOM 1308 C CA . ASP A 1 171 ? 9.855 -1.299 -23.952 1.00 87.56 171 ASP A CA 1
ATOM 1309 C C . ASP A 1 171 ? 10.369 -2.153 -25.126 1.00 87.56 171 ASP A C 1
ATOM 1311 O O . ASP A 1 171 ? 11.309 -2.937 -24.978 1.00 87.56 171 ASP A O 1
ATOM 1315 N N . ALA A 1 172 ? 9.765 -2.008 -26.307 1.00 85.69 172 ALA A N 1
ATOM 1316 C CA . ALA A 1 172 ? 10.098 -2.845 -27.458 1.00 85.69 172 ALA A CA 1
ATOM 1317 C C . ALA A 1 172 ? 11.577 -2.707 -27.870 1.00 85.69 172 ALA A C 1
ATOM 1319 O O . ALA A 1 172 ? 12.213 -3.698 -28.247 1.00 85.69 172 ALA A O 1
ATOM 1320 N N . GLY A 1 173 ? 12.140 -1.500 -27.752 1.00 90.12 173 GLY A N 1
ATOM 1321 C CA . GLY A 1 173 ? 13.555 -1.234 -27.990 1.00 90.12 173 GLY A CA 1
ATOM 1322 C C . GLY A 1 173 ? 14.437 -1.896 -26.936 1.00 90.12 173 GLY A C 1
ATOM 1323 O O . GLY A 1 173 ? 15.378 -2.610 -27.287 1.00 90.12 173 GLY A O 1
ATOM 1324 N N . ALA A 1 174 ? 14.090 -1.742 -25.656 1.00 88.19 174 ALA A N 1
ATOM 1325 C CA . ALA A 1 174 ? 14.803 -2.387 -24.551 1.00 88.19 174 ALA A CA 1
ATOM 1326 C C . ALA A 1 174 ? 14.780 -3.924 -24.655 1.00 88.19 174 ALA A C 1
ATOM 1328 O O . ALA A 1 174 ? 15.810 -4.577 -24.476 1.00 88.19 174 ALA A O 1
ATOM 1329 N N . LEU A 1 175 ? 13.639 -4.512 -25.022 1.00 91.81 175 LEU A N 1
ATOM 1330 C CA . LEU A 1 175 ? 13.500 -5.952 -25.228 1.00 91.81 175 LEU A CA 1
ATOM 1331 C C . LEU A 1 175 ? 14.351 -6.435 -26.408 1.00 91.81 175 LEU A C 1
ATOM 1333 O O . LEU A 1 175 ? 14.982 -7.488 -26.327 1.00 91.81 175 LEU A O 1
ATOM 1337 N N . SER A 1 176 ? 14.390 -5.669 -27.501 1.00 93.94 176 SER A N 1
ATOM 1338 C CA . SER A 1 176 ? 15.229 -5.974 -28.663 1.00 93.94 176 SER A CA 1
ATOM 1339 C C . SER A 1 176 ? 16.718 -5.908 -28.317 1.00 93.94 176 SER A C 1
ATOM 1341 O O . SER A 1 176 ? 17.465 -6.837 -28.625 1.00 93.94 176 SER A O 1
ATOM 1343 N N . ALA A 1 177 ? 17.146 -4.862 -27.605 1.00 93.56 177 ALA A N 1
ATOM 1344 C CA . ALA A 1 177 ? 18.522 -4.719 -27.141 1.00 93.56 177 ALA A CA 1
ATOM 1345 C C . ALA A 1 177 ? 18.926 -5.872 -26.212 1.00 93.56 177 ALA A C 1
ATOM 1347 O O . ALA A 1 177 ? 19.981 -6.472 -26.409 1.00 93.56 177 ALA A O 1
ATOM 1348 N N . LEU A 1 178 ? 18.063 -6.243 -25.258 1.00 93.94 178 LEU A N 1
ATOM 1349 C CA . LEU A 1 178 ? 18.294 -7.377 -24.362 1.00 93.94 178 LEU A CA 1
ATOM 1350 C C . LEU A 1 178 ? 18.416 -8.696 -25.138 1.00 93.94 178 LEU A C 1
ATOM 1352 O O . LEU A 1 178 ? 19.313 -9.493 -24.868 1.00 93.94 178 LEU A O 1
ATOM 1356 N N . ARG A 1 179 ? 17.553 -8.916 -26.139 1.00 95.38 179 ARG A N 1
ATOM 1357 C CA . ARG A 1 179 ? 17.626 -10.092 -27.019 1.00 95.38 179 ARG A CA 1
ATOM 1358 C C . ARG A 1 179 ? 18.948 -10.139 -27.778 1.00 95.38 179 ARG A C 1
ATOM 1360 O O . ARG A 1 179 ? 19.601 -11.176 -27.764 1.00 95.38 179 ARG A O 1
ATOM 1367 N N . TRP A 1 180 ? 19.375 -9.035 -28.389 1.00 96.62 180 TRP A N 1
ATOM 1368 C CA . TRP A 1 180 ? 20.653 -8.978 -29.105 1.00 96.62 180 TRP A CA 1
ATOM 1369 C C . TRP A 1 180 ? 21.858 -9.139 -28.178 1.00 96.62 180 TRP A C 1
ATOM 1371 O O . TRP A 1 180 ? 22.800 -9.849 -28.525 1.00 96.62 180 TRP A O 1
ATOM 1381 N N . ALA A 1 181 ? 21.812 -8.553 -26.983 1.00 95.00 181 ALA A N 1
ATOM 1382 C CA . ALA A 1 181 ? 22.849 -8.723 -25.973 1.00 95.00 181 ALA A CA 1
ATOM 1383 C C . ALA A 1 181 ? 22.977 -10.187 -25.529 1.00 95.00 181 ALA A C 1
ATOM 1385 O O . ALA A 1 181 ? 24.089 -10.683 -25.388 1.00 95.00 181 ALA A O 1
ATOM 1386 N N . LEU A 1 182 ? 21.868 -10.913 -25.366 1.00 95.25 182 LEU A N 1
ATOM 1387 C CA . LEU A 1 182 ? 21.908 -12.337 -25.027 1.00 95.25 182 LEU A CA 1
ATOM 1388 C C . LEU A 1 182 ? 22.361 -13.203 -26.209 1.00 95.25 182 LEU A C 1
ATOM 1390 O O . LEU A 1 182 ? 23.204 -14.079 -26.034 1.00 95.25 182 LEU A O 1
ATOM 1394 N N . VAL A 1 183 ? 21.838 -12.944 -27.411 1.00 95.50 183 VAL A N 1
ATOM 1395 C CA . VAL A 1 183 ? 22.143 -13.734 -28.615 1.00 95.50 183 VAL A CA 1
ATOM 1396 C C . VAL A 1 183 ? 23.591 -13.554 -29.062 1.00 95.50 183 VAL A C 1
ATOM 1398 O O . VAL A 1 183 ? 24.238 -14.538 -29.400 1.00 95.50 183 VAL A O 1
ATOM 1401 N N . ALA A 1 184 ? 24.113 -12.327 -29.074 1.00 94.62 184 ALA A N 1
ATOM 1402 C CA . ALA A 1 184 ? 25.474 -12.049 -29.528 1.00 94.62 184 ALA A CA 1
ATOM 1403 C C . ALA A 1 184 ? 26.466 -11.948 -28.364 1.00 94.62 184 ALA A C 1
ATOM 1405 O O . ALA A 1 184 ? 27.565 -12.497 -28.429 1.00 94.62 184 ALA A O 1
ATOM 1406 N N . GLY A 1 185 ? 26.082 -11.276 -27.280 1.00 94.94 185 GLY A N 1
ATOM 1407 C CA . GLY A 1 185 ? 26.977 -11.003 -26.158 1.00 94.94 185 GLY A CA 1
ATOM 1408 C C . GLY A 1 185 ? 27.359 -12.252 -25.371 1.00 94.94 185 GLY A C 1
ATOM 1409 O O . GLY A 1 185 ? 28.512 -12.359 -24.965 1.00 94.94 185 GLY A O 1
ATOM 1410 N N . LEU A 1 186 ? 26.459 -13.229 -25.205 1.00 95.88 186 LEU A N 1
ATOM 1411 C CA . LEU A 1 186 ? 26.774 -14.450 -24.457 1.00 95.88 186 LEU A CA 1
ATOM 1412 C C . LEU A 1 186 ? 27.772 -15.348 -25.220 1.00 95.88 186 LEU A C 1
ATOM 1414 O O . LEU A 1 186 ? 28.804 -15.685 -24.636 1.00 95.88 186 LEU A O 1
ATOM 1418 N N . PRO A 1 187 ? 27.587 -15.659 -26.523 1.00 96.81 187 PRO A N 1
ATOM 1419 C CA . PRO A 1 187 ? 28.600 -16.381 -27.298 1.00 96.81 187 PRO A CA 1
ATOM 1420 C C . PRO A 1 187 ? 29.941 -15.648 -27.394 1.00 96.81 187 PRO A C 1
ATOM 1422 O O . PRO A 1 187 ? 30.988 -16.274 -27.228 1.00 96.81 187 PRO A O 1
ATOM 1425 N N . ILE A 1 188 ? 29.929 -14.326 -27.616 1.00 96.88 188 ILE A N 1
ATOM 1426 C CA . ILE A 1 188 ? 31.158 -13.518 -27.656 1.00 96.88 188 ILE A CA 1
ATOM 1427 C C . ILE A 1 188 ? 31.855 -13.546 -26.292 1.00 96.88 188 ILE A C 1
ATOM 1429 O O . ILE A 1 188 ? 33.064 -13.754 -26.225 1.00 96.88 188 ILE A O 1
ATOM 1433 N N . GLY A 1 189 ? 31.102 -13.396 -25.202 1.00 96.31 189 GLY A N 1
ATOM 1434 C CA . GLY A 1 189 ? 31.626 -13.454 -23.841 1.00 96.31 189 GLY A CA 1
ATOM 1435 C C . GLY A 1 189 ? 32.294 -14.792 -23.533 1.00 96.31 189 GLY A C 1
ATOM 1436 O O . GLY A 1 189 ? 33.411 -14.807 -23.019 1.00 96.31 189 GLY A O 1
ATOM 1437 N N . VAL A 1 190 ? 31.666 -15.909 -23.915 1.00 96.94 190 VAL A N 1
ATOM 1438 C CA . VAL A 1 190 ? 32.242 -17.257 -23.762 1.00 96.94 190 VAL A CA 1
ATOM 1439 C C . VAL A 1 190 ? 33.520 -17.416 -24.591 1.00 96.94 190 VAL A C 1
ATOM 1441 O O . VAL A 1 190 ? 34.510 -17.944 -24.084 1.00 96.94 190 VAL A O 1
ATOM 1444 N N . LEU A 1 191 ? 33.539 -16.925 -25.835 1.00 96.94 191 LEU A N 1
ATOM 1445 C CA . LEU A 1 191 ? 34.732 -16.939 -26.689 1.00 96.94 191 LEU A CA 1
ATOM 1446 C C . LEU A 1 191 ? 35.891 -16.158 -26.066 1.00 96.94 191 LEU A C 1
ATOM 1448 O O . LEU A 1 191 ? 37.006 -16.672 -25.992 1.00 96.94 191 LEU A O 1
ATOM 1452 N N . LEU A 1 192 ? 35.631 -14.943 -25.584 1.00 97.12 192 LEU A N 1
ATOM 1453 C CA . LEU A 1 192 ? 36.641 -14.108 -24.936 1.00 97.12 192 LEU A CA 1
ATOM 1454 C C . LEU A 1 192 ? 37.180 -14.765 -23.662 1.00 97.12 192 LEU A C 1
ATOM 1456 O O . LEU A 1 192 ? 38.392 -14.808 -23.466 1.00 97.12 192 LEU A O 1
ATOM 1460 N N . LEU A 1 193 ? 36.305 -15.344 -22.835 1.00 97.19 193 LEU A N 1
ATOM 1461 C CA . LEU A 1 193 ? 36.704 -16.120 -21.657 1.00 97.19 193 LEU A CA 1
ATOM 1462 C C . LEU A 1 193 ? 37.590 -17.315 -22.031 1.00 97.19 193 LEU A C 1
ATOM 1464 O O . LEU A 1 193 ? 38.607 -17.550 -21.379 1.00 97.19 193 LEU A O 1
ATOM 1468 N N . GLY A 1 194 ? 37.247 -18.035 -23.101 1.00 96.25 194 GLY A N 1
ATOM 1469 C CA . GLY A 1 194 ? 38.055 -19.133 -23.630 1.00 96.25 194 GLY A CA 1
ATOM 1470 C C . GLY A 1 194 ? 39.432 -18.676 -24.116 1.00 96.25 194 GLY A C 1
ATOM 1471 O O . GLY A 1 194 ? 40.431 -19.328 -23.816 1.00 96.25 194 GLY A O 1
ATOM 1472 N N . ILE A 1 195 ? 39.507 -17.533 -24.807 1.00 96.81 195 ILE A N 1
ATOM 1473 C CA . ILE A 1 195 ? 40.773 -16.925 -25.245 1.00 96.81 195 ILE A CA 1
ATOM 1474 C C . ILE A 1 195 ? 41.637 -16.564 -24.036 1.00 96.81 195 ILE A C 1
ATOM 1476 O O . ILE A 1 195 ? 42.809 -16.932 -23.992 1.00 96.81 195 ILE A O 1
ATOM 1480 N N . VAL A 1 196 ? 41.068 -15.892 -23.035 1.00 96.88 196 VAL A N 1
ATOM 1481 C CA . VAL A 1 196 ? 41.794 -15.527 -21.810 1.00 96.88 196 VAL A CA 1
ATOM 1482 C C . VAL A 1 196 ? 42.311 -16.777 -21.100 1.00 96.88 196 VAL A C 1
ATOM 1484 O O . VAL A 1 196 ? 43.486 -16.842 -20.744 1.00 96.88 196 VAL A O 1
ATOM 1487 N N . TRP A 1 197 ? 41.470 -17.800 -20.944 1.00 96.44 197 TRP A N 1
ATOM 1488 C CA . TRP A 1 197 ? 41.869 -19.059 -20.321 1.00 96.44 197 TRP A CA 1
ATOM 1489 C C . TRP A 1 197 ? 42.998 -19.756 -21.088 1.00 96.44 197 TRP A C 1
ATOM 1491 O O . TRP A 1 197 ? 43.964 -20.210 -20.474 1.00 96.44 197 TRP A O 1
ATOM 1501 N N . ARG A 1 198 ? 42.912 -19.789 -22.425 1.00 94.94 198 ARG A N 1
ATOM 1502 C CA . ARG A 1 198 ? 43.956 -20.328 -23.306 1.00 94.94 198 ARG A CA 1
ATOM 1503 C C . ARG A 1 198 ? 45.279 -19.592 -23.096 1.00 94.94 198 ARG A C 1
ATOM 1505 O O . ARG A 1 198 ? 46.294 -20.238 -22.895 1.00 94.94 198 ARG A O 1
ATOM 1512 N N . VAL A 1 199 ? 45.269 -18.259 -23.080 1.00 96.50 199 VAL A N 1
ATOM 1513 C CA . VAL A 1 199 ? 46.483 -17.445 -22.887 1.00 96.50 199 VAL A CA 1
ATOM 1514 C C . VAL A 1 199 ? 47.119 -17.686 -21.516 1.00 96.50 199 VAL A C 1
ATOM 1516 O O . VAL A 1 199 ? 48.341 -17.725 -21.407 1.00 96.50 199 VAL A O 1
ATOM 1519 N N . VAL A 1 200 ? 46.310 -17.876 -20.472 1.00 95.62 200 VAL A N 1
ATOM 1520 C CA . VAL A 1 200 ? 46.808 -18.104 -19.106 1.00 95.62 200 VAL A CA 1
ATOM 1521 C C . VAL A 1 200 ? 47.351 -19.525 -18.909 1.00 95.62 200 VAL A C 1
ATOM 1523 O O . VAL A 1 200 ? 48.307 -19.701 -18.157 1.00 95.62 200 VAL A O 1
ATOM 1526 N N . LYS A 1 201 ? 46.756 -20.544 -19.546 1.00 88.44 201 LYS A N 1
ATOM 1527 C CA . LYS A 1 201 ? 47.147 -21.954 -19.351 1.00 88.44 201 LYS A CA 1
ATOM 1528 C C . LYS A 1 201 ? 48.039 -22.565 -20.439 1.00 88.44 201 LYS A C 1
ATOM 1530 O O . LYS A 1 201 ? 48.650 -23.592 -20.149 1.00 88.44 201 LYS A O 1
ATOM 1535 N N . GLY A 1 202 ? 48.140 -21.960 -21.623 1.00 64.00 202 GLY A N 1
ATOM 1536 C CA . GLY A 1 202 ? 48.857 -22.510 -22.785 1.00 64.00 202 GLY A CA 1
ATOM 1537 C C . GLY A 1 202 ? 47.941 -23.229 -23.765 1.00 64.00 202 GLY A C 1
ATOM 1538 O O . GLY A 1 202 ? 47.456 -24.341 -23.463 1.00 64.00 202 GLY A O 1
#

Secondary structure (DSSP, 8-state):
-EEPP-SSHHHHHHTT-----SS-----PPTT-SEEEEEEEEE---TT--B-S--HHHHHS-GGGGGG-SS-----TTT-B----EEEEEEEEES-PPTTSPP-EEEEES-SSTTSHHHHS-EEEETTEEEES-HHHHHHHHHHHHHHHT-GGG----HHHHTS--SPPPPHHHHHHHHHIIIIIHHHHHHHHHHHHHHHH-

pLDDT: mean 87.36, std 8.88, range [59.16, 97.19]

Radius of gyration: 23.48 Å; chains: 1; bounding box: 63×49×59 Å